Protein AF-A0A3R6KJH9-F1 (afdb_monomer_lite)

Secondary structure (DSSP, 8-state):
-EEEEEEEEEEE--SSSS-EEEEEES--S---TT-S-GGGS-SSPEEEE-TTS-----HHHHT-TT--EEEETTEEEE-GGG-----HHHHT-TT--EEEESEEEEHHHHHHHHHTTGGG-TT-EEEEEES-GGGSHHHHHHHHHHHHHTT--EEEEE---S-HHHHHHHHTT-SEEEEE---S-HHHHTTSSS-----HHHHTT-GGGTTSEEEEE----TTT--GGG--TT--GGGG--TT--

Structure (mmCIF, N/CA/C/O backbone):
data_AF-A0A3R6KJH9-F1
#
_entry.id   AF-A0A3R6KJH9-F1
#
loop_
_atom_site.group_PDB
_atom_site.id
_atom_site.type_symbol
_atom_site.label_atom_id
_atom_site.label_alt_id
_atom_site.label_comp_id
_atom_site.label_asym_id
_atom_site.label_entity_id
_atom_site.label_seq_id
_atom_site.pdbx_PDB_ins_code
_atom_site.Cartn_x
_atom_site.Cartn_y
_atom_site.Cartn_z
_atom_site.occupancy
_atom_site.B_iso_or_equiv
_atom_site.auth_seq_id
_atom_site.auth_comp_id
_atom_site.auth_asym_id
_atom_site.auth_atom_id
_atom_site.pdbx_PDB_model_num
ATOM 1 N N . MET A 1 1 ? -11.200 1.915 -9.739 1.00 84.88 1 MET A N 1
ATOM 2 C CA . MET A 1 1 ? -10.245 2.712 -8.929 1.00 84.88 1 MET A CA 1
ATOM 3 C C . MET A 1 1 ? -9.033 1.849 -8.608 1.00 84.88 1 MET A C 1
ATOM 5 O O . MET A 1 1 ? -9.225 0.656 -8.402 1.00 84.88 1 MET A O 1
ATOM 9 N N . GLN A 1 2 ? -7.825 2.420 -8.593 1.00 89.50 2 GLN A N 1
ATOM 10 C CA . GLN A 1 2 ? -6.578 1.707 -8.286 1.00 89.50 2 GLN A CA 1
ATOM 11 C C . GLN A 1 2 ? -5.906 2.269 -7.024 1.00 89.50 2 GLN A C 1
ATOM 13 O O . GLN A 1 2 ? -6.126 3.428 -6.673 1.00 89.50 2 GLN A O 1
ATOM 18 N N . ALA A 1 3 ? -5.080 1.454 -6.373 1.00 92.19 3 ALA A N 1
ATOM 19 C CA . ALA A 1 3 ? -4.259 1.809 -5.221 1.00 92.19 3 ALA A CA 1
ATOM 20 C C . ALA A 1 3 ? -2.826 1.300 -5.417 1.00 92.19 3 ALA A C 1
ATOM 22 O O . ALA A 1 3 ? -2.625 0.183 -5.885 1.00 92.19 3 ALA A O 1
ATOM 23 N N . ASN A 1 4 ? -1.828 2.084 -5.017 1.00 91.50 4 ASN A N 1
ATOM 24 C CA . ASN A 1 4 ? -0.441 1.642 -4.961 1.00 91.50 4 ASN A CA 1
ATOM 25 C C . ASN A 1 4 ? -0.170 0.939 -3.625 1.00 91.50 4 ASN A C 1
ATOM 27 O O . ASN A 1 4 ? -0.027 1.588 -2.582 1.00 91.50 4 ASN A O 1
ATOM 31 N N . ILE A 1 5 ? -0.114 -0.386 -3.652 1.00 92.69 5 ILE A N 1
ATOM 32 C CA . ILE A 1 5 ? 0.063 -1.241 -2.481 1.00 92.69 5 ILE A CA 1
ATOM 33 C C . ILE A 1 5 ? 1.502 -1.747 -2.447 1.00 92.69 5 ILE A C 1
ATOM 35 O O . ILE A 1 5 ? 1.952 -2.414 -3.369 1.00 92.69 5 ILE A O 1
ATOM 39 N N . PHE A 1 6 ? 2.239 -1.449 -1.378 1.00 89.38 6 PHE A N 1
ATOM 40 C CA . PHE A 1 6 ? 3.606 -1.927 -1.171 1.00 89.38 6 PHE A CA 1
ATOM 41 C C . PHE A 1 6 ? 3.661 -3.449 -0.998 1.00 89.38 6 PHE A C 1
ATOM 43 O O . PHE A 1 6 ? 4.480 -4.110 -1.630 1.00 89.38 6 PHE A O 1
ATOM 50 N N . LYS A 1 7 ? 2.796 -3.991 -0.138 1.00 90.56 7 LYS A N 1
ATOM 51 C CA . LYS A 1 7 ? 2.633 -5.431 0.095 1.00 90.56 7 LYS A CA 1
ATOM 52 C C . LYS A 1 7 ? 1.302 -5.699 0.793 1.00 90.56 7 LYS A C 1
ATOM 54 O O . LYS A 1 7 ? 0.760 -4.819 1.461 1.00 90.56 7 LYS A O 1
ATOM 59 N N . ILE A 1 8 ? 0.817 -6.930 0.692 1.00 94.12 8 ILE A N 1
ATOM 60 C CA . ILE A 1 8 ? -0.299 -7.427 1.499 1.00 94.12 8 ILE A CA 1
ATOM 61 C C . ILE A 1 8 ? 0.223 -8.601 2.303 1.00 94.12 8 ILE A C 1
ATOM 63 O O . ILE A 1 8 ? 0.820 -9.520 1.742 1.00 94.12 8 ILE A O 1
ATOM 67 N N . LYS A 1 9 ? 0.016 -8.553 3.612 1.00 93.38 9 LYS A N 1
ATOM 68 C CA . LYS A 1 9 ? 0.339 -9.657 4.503 1.00 93.38 9 LYS A CA 1
ATOM 69 C C . LYS A 1 9 ? -0.942 -10.208 5.102 1.00 93.38 9 LYS A C 1
ATOM 71 O O . LYS A 1 9 ? -1.811 -9.450 5.516 1.00 93.38 9 LYS A O 1
ATOM 76 N N . ARG A 1 10 ? -1.062 -11.527 5.088 1.00 93.62 10 ARG A N 1
ATOM 77 C CA . ARG A 1 10 ? -2.266 -12.266 5.465 1.00 93.62 10 ARG A CA 1
ATOM 78 C C . ARG A 1 10 ? -2.025 -12.972 6.791 1.00 93.62 10 ARG A C 1
ATOM 80 O O . ARG A 1 10 ? -0.901 -13.406 7.037 1.00 93.62 10 ARG A O 1
ATOM 87 N N . ASN A 1 11 ? -3.077 -13.112 7.593 1.00 88.38 11 ASN A N 1
ATOM 88 C CA . ASN A 1 11 ? -3.068 -13.876 8.845 1.00 88.38 11 ASN A CA 1
ATOM 89 C C . ASN A 1 11 ? -1.999 -13.418 9.853 1.00 88.38 11 ASN A C 1
ATOM 91 O O . ASN A 1 11 ? -1.371 -14.235 10.521 1.00 88.38 11 ASN A O 1
ATOM 95 N N . GLU A 1 12 ? -1.786 -12.106 9.970 1.00 86.69 12 GLU A N 1
ATOM 96 C CA . GLU A 1 12 ? -0.890 -11.547 10.980 1.00 86.69 12 GLU A CA 1
ATOM 97 C C . GLU A 1 12 ? -1.632 -11.295 12.295 1.00 86.69 12 GLU A C 1
ATOM 99 O O . GLU A 1 12 ? -2.761 -10.796 12.309 1.00 86.69 12 GLU A O 1
ATOM 104 N N . LEU A 1 13 ? -0.952 -11.567 13.411 1.00 80.38 13 LEU A N 1
ATOM 105 C CA . LEU A 1 13 ? -1.277 -10.973 14.706 1.00 80.38 13 LEU A CA 1
ATOM 106 C C . LEU A 1 13 ? -0.793 -9.518 14.684 1.00 80.38 13 LEU A C 1
ATOM 108 O O . LEU A 1 13 ? 0.275 -9.188 15.193 1.00 80.38 13 LEU A O 1
ATOM 112 N N . ALA A 1 14 ? -1.537 -8.672 13.981 1.00 70.81 14 ALA A N 1
ATOM 113 C CA . ALA A 1 14 ? -1.336 -7.230 14.001 1.00 70.81 14 ALA A CA 1
ATOM 114 C C . ALA A 1 14 ? -2.073 -6.611 15.198 1.00 70.81 14 ALA A C 1
ATOM 116 O O . ALA A 1 14 ? -2.874 -7.276 15.854 1.00 70.81 14 ALA A O 1
ATOM 117 N N . ASP A 1 15 ? -1.827 -5.328 15.462 1.00 69.00 15 ASP A N 1
ATOM 118 C CA . ASP A 1 15 ? -2.434 -4.621 16.589 1.00 69.00 15 ASP A CA 1
ATOM 119 C C . ASP A 1 15 ? -3.964 -4.805 16.659 1.00 69.00 15 ASP A C 1
ATOM 121 O O . ASP A 1 15 ? -4.695 -4.690 15.666 1.00 69.00 15 ASP A O 1
ATOM 125 N N . GLY A 1 16 ? -4.457 -5.073 17.872 1.00 69.19 16 GLY A N 1
ATOM 126 C CA . GLY A 1 16 ? -5.854 -5.411 18.151 1.00 69.19 16 GLY A CA 1
ATOM 127 C C . GLY A 1 16 ? -6.093 -6.912 18.362 1.00 69.19 16 GLY A C 1
ATOM 128 O O . GLY A 1 16 ? -5.169 -7.708 18.440 1.00 69.19 16 GLY A O 1
ATOM 129 N N . SER A 1 17 ? -7.361 -7.302 18.504 1.00 75.00 17 SER A N 1
ATOM 130 C CA . SER A 1 17 ? -7.750 -8.707 18.685 1.00 75.00 17 SER A CA 1
ATOM 131 C C . SER A 1 17 ? -7.865 -9.446 17.351 1.00 75.00 17 SER A C 1
ATOM 133 O O . SER A 1 17 ? -8.407 -8.875 16.405 1.00 75.00 17 SER A O 1
ATOM 135 N N . GLY A 1 18 ? -7.485 -10.728 17.323 1.00 86.50 18 GLY A N 1
ATOM 136 C CA . GLY A 1 18 ? -7.718 -11.650 16.202 1.00 86.50 18 GLY A CA 1
ATOM 137 C C . GLY A 1 18 ? -6.739 -11.510 15.032 1.00 86.50 18 GLY A C 1
ATOM 138 O O . GLY A 1 18 ? -5.901 -10.614 15.005 1.00 86.50 18 GLY A O 1
ATOM 139 N N . LEU A 1 19 ? -6.856 -12.413 14.054 1.00 92.88 19 LEU A N 1
ATOM 140 C CA . LEU A 1 19 ? -6.009 -12.406 12.860 1.00 92.88 19 LEU A CA 1
ATOM 141 C C . LEU A 1 19 ? -6.420 -11.293 11.902 1.00 92.88 19 LEU A C 1
ATOM 143 O O . LEU A 1 19 ? -7.610 -11.022 11.707 1.00 92.88 19 LEU A O 1
ATOM 147 N N . ARG A 1 20 ? -5.425 -10.655 11.284 1.00 94.06 20 ARG A N 1
ATOM 148 C CA . ARG A 1 20 ? -5.654 -9.566 10.342 1.00 94.06 20 ARG A CA 1
ATOM 149 C C . ARG A 1 20 ? -4.930 -9.752 9.021 1.00 94.06 20 ARG A C 1
ATOM 151 O O . ARG A 1 20 ? -3.812 -10.261 8.965 1.00 94.06 20 ARG A O 1
ATOM 158 N N . THR A 1 21 ? -5.558 -9.253 7.963 1.00 96.44 21 THR A N 1
ATOM 159 C CA . THR A 1 21 ? -4.875 -8.962 6.701 1.00 96.44 21 THR A CA 1
ATOM 160 C C . THR A 1 21 ? -4.440 -7.500 6.719 1.00 96.44 21 THR A C 1
ATOM 162 O O . THR A 1 21 ? -5.269 -6.588 6.788 1.00 96.44 21 THR A O 1
ATOM 165 N N . THR A 1 22 ? -3.130 -7.275 6.663 1.00 95.62 22 THR A N 1
ATOM 166 C CA . THR A 1 22 ? -2.526 -5.944 6.628 1.00 95.62 22 THR A CA 1
ATOM 167 C C . THR A 1 22 ? -2.274 -5.522 5.189 1.00 95.62 22 THR A C 1
ATOM 169 O O . THR A 1 22 ? -1.531 -6.177 4.449 1.00 95.62 22 THR A O 1
ATOM 172 N N . ILE A 1 23 ? -2.851 -4.390 4.800 1.00 96.19 23 ILE A N 1
ATOM 173 C CA . ILE A 1 23 ? -2.645 -3.776 3.489 1.00 96.19 23 ILE A CA 1
ATOM 174 C C . ILE A 1 23 ? -1.695 -2.603 3.666 1.00 96.19 23 ILE A C 1
ATOM 176 O O . ILE A 1 23 ? -2.063 -1.568 4.220 1.00 96.19 23 ILE A O 1
ATOM 180 N N . TYR A 1 24 ? -0.462 -2.770 3.193 1.00 94.50 24 TYR A N 1
ATOM 181 C CA . TYR A 1 24 ? 0.561 -1.740 3.290 1.00 94.50 24 TYR A CA 1
ATOM 182 C C . TYR A 1 24 ? 0.472 -0.820 2.071 1.00 94.50 24 TYR A C 1
ATOM 184 O O . TYR A 1 24 ? 0.907 -1.188 0.982 1.00 94.50 24 TYR A O 1
ATOM 192 N N . PHE A 1 25 ? -0.064 0.384 2.240 1.00 94.19 25 PHE A N 1
ATOM 193 C CA . PHE A 1 25 ? -0.099 1.417 1.208 1.00 94.19 25 PHE A CA 1
ATOM 194 C C . PHE A 1 25 ? 1.291 2.005 0.961 1.00 94.19 25 PHE A C 1
ATOM 196 O O . PHE A 1 25 ? 2.092 2.192 1.882 1.00 94.19 25 PHE A O 1
ATOM 203 N N . LYS A 1 26 ? 1.574 2.332 -0.301 1.00 92.44 26 LYS A N 1
ATOM 204 C CA . LYS A 1 26 ? 2.769 3.081 -0.693 1.00 92.44 26 LYS A CA 1
ATOM 205 C C . LYS A 1 26 ? 2.529 4.595 -0.565 1.00 92.44 26 LYS A C 1
ATOM 207 O O . LYS A 1 26 ? 1.416 5.091 -0.731 1.00 92.44 26 LYS A O 1
ATOM 212 N N . GLY A 1 27 ? 3.599 5.335 -0.319 1.00 90.88 27 GLY A N 1
ATOM 213 C CA . GLY A 1 27 ? 3.620 6.750 0.031 1.00 90.88 27 GLY A CA 1
ATOM 214 C C . GLY A 1 27 ? 3.578 6.966 1.544 1.00 90.88 27 GLY A C 1
ATOM 215 O O . GLY A 1 27 ? 2.697 6.449 2.216 1.00 90.88 27 GLY A O 1
ATOM 216 N N . CYS A 1 28 ? 4.478 7.799 2.068 1.00 90.25 28 CYS A N 1
ATOM 217 C CA . CYS A 1 28 ? 4.405 8.357 3.425 1.00 90.25 28 CYS A CA 1
ATOM 218 C C . CYS A 1 28 ? 4.740 9.854 3.352 1.00 90.25 28 CYS A C 1
ATOM 220 O O . CYS A 1 28 ? 5.678 10.212 2.622 1.00 90.25 28 CYS A O 1
ATOM 222 N N . PRO A 1 29 ? 4.024 10.735 4.070 1.00 85.94 29 PRO A N 1
ATOM 223 C CA . PRO A 1 29 ? 4.380 12.148 4.106 1.00 85.94 29 PRO A CA 1
ATOM 224 C C . PRO A 1 29 ? 5.604 12.414 4.988 1.00 85.94 29 PRO A C 1
ATOM 226 O O . PRO A 1 29 ? 6.248 13.447 4.840 1.00 85.94 29 PRO A O 1
ATOM 229 N N . LEU A 1 30 ? 5.945 11.481 5.881 1.00 85.38 30 LEU A N 1
ATOM 230 C CA . LEU A 1 30 ? 7.084 11.603 6.782 1.00 85.38 30 LEU A CA 1
ATOM 231 C C . LEU A 1 30 ? 8.334 10.905 6.219 1.00 85.38 30 LEU A C 1
ATOM 233 O O . LEU A 1 30 ? 8.278 10.107 5.277 1.00 85.38 30 LEU A O 1
ATOM 237 N N . ARG A 1 31 ? 9.489 11.231 6.806 1.00 82.25 31 ARG A N 1
ATOM 238 C CA . ARG A 1 31 ? 10.807 10.631 6.525 1.00 82.25 31 ARG A CA 1
ATOM 239 C C . ARG A 1 31 ? 11.514 10.279 7.833 1.00 82.25 31 ARG A C 1
ATOM 241 O O . ARG A 1 31 ? 12.606 10.760 8.114 1.00 82.25 31 ARG A O 1
ATOM 248 N N . CYS A 1 32 ? 10.839 9.502 8.679 1.00 78.69 32 CYS A N 1
ATOM 249 C CA . CYS A 1 32 ? 11.340 9.147 10.005 1.00 78.69 32 CYS A CA 1
ATOM 250 C C . CYS A 1 32 ? 12.721 8.477 9.916 1.00 78.69 32 CYS A C 1
ATOM 252 O O . CYS A 1 32 ? 12.916 7.570 9.108 1.00 78.69 32 CYS A O 1
ATOM 254 N N . VAL A 1 33 ? 13.650 8.881 10.788 1.00 77.12 33 VAL A N 1
ATOM 255 C CA . VAL A 1 33 ? 15.024 8.339 10.829 1.00 77.12 33 VAL A CA 1
ATOM 256 C C . VAL A 1 33 ? 15.037 6.837 11.139 1.00 77.12 33 VAL A C 1
ATOM 258 O O . VAL A 1 33 ? 15.888 6.110 10.646 1.00 77.12 33 VAL A O 1
ATOM 261 N N . TRP A 1 34 ? 14.058 6.360 11.909 1.00 78.00 34 TRP A N 1
ATOM 262 C CA . TRP A 1 34 ? 13.880 4.951 12.275 1.00 78.00 34 TRP A CA 1
ATOM 263 C C . TRP A 1 34 ? 12.716 4.289 11.522 1.00 78.00 34 TRP A C 1
ATOM 265 O O . TRP A 1 34 ? 12.022 3.432 12.068 1.00 78.00 34 TRP A O 1
ATOM 275 N N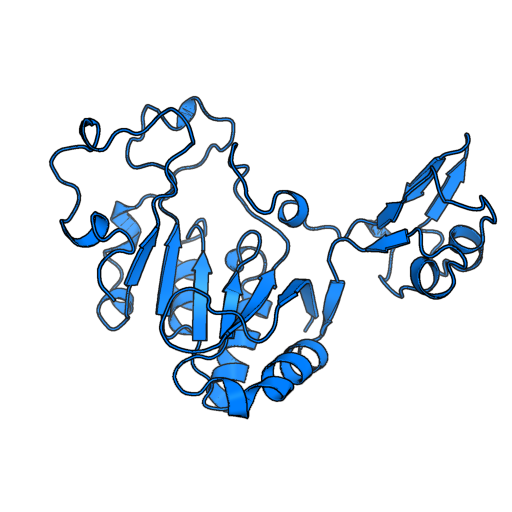 . CYS A 1 35 ? 12.431 4.721 10.288 1.00 82.50 35 CYS A N 1
ATOM 276 C CA . CYS A 1 35 ? 11.338 4.137 9.514 1.00 82.50 35 CYS A CA 1
ATOM 277 C C . CYS A 1 35 ? 11.538 2.622 9.341 1.00 82.50 35 CYS A C 1
ATOM 279 O O . CYS A 1 35 ? 12.560 2.186 8.815 1.00 82.50 35 CYS A O 1
ATOM 281 N N . SER A 1 36 ? 10.545 1.828 9.750 1.00 81.44 36 SER A N 1
ATOM 282 C CA . SER A 1 36 ? 10.542 0.368 9.585 1.00 81.44 36 SER A CA 1
ATOM 283 C C . SER A 1 36 ? 10.245 -0.065 8.146 1.00 81.44 36 SER A C 1
ATOM 285 O O . SER A 1 36 ? 10.561 -1.187 7.759 1.00 81.44 36 SER A O 1
ATOM 287 N N . THR A 1 37 ? 9.646 0.827 7.346 1.00 83.06 37 THR A N 1
ATOM 288 C CA . THR A 1 37 ? 9.246 0.563 5.956 1.00 83.06 37 THR A CA 1
ATOM 289 C C . THR A 1 37 ? 9.681 1.702 5.016 1.00 83.06 37 THR A C 1
ATOM 291 O O . THR A 1 37 ? 8.846 2.328 4.358 1.00 83.06 37 THR A O 1
ATOM 294 N N . PRO A 1 38 ? 10.989 2.010 4.909 1.00 84.06 38 PRO A N 1
ATOM 295 C CA . PRO A 1 38 ? 11.469 3.125 4.088 1.00 84.06 38 PRO A CA 1
ATOM 296 C C . PRO A 1 38 ? 11.152 2.944 2.594 1.00 84.06 38 PRO A C 1
ATOM 298 O O . PRO A 1 38 ? 10.997 3.922 1.864 1.00 84.06 38 PRO A O 1
ATOM 301 N N . GLN A 1 39 ? 10.970 1.702 2.133 1.00 81.06 39 GLN A N 1
ATOM 302 C CA . GLN A 1 39 ? 10.593 1.379 0.751 1.00 81.06 39 GLN A CA 1
ATOM 303 C C . GLN A 1 39 ? 9.161 1.830 0.396 1.00 81.06 39 GLN A C 1
ATOM 305 O O . GLN A 1 39 ? 8.803 1.914 -0.787 1.00 81.06 39 GLN A O 1
ATOM 310 N N . ALA A 1 40 ? 8.335 2.134 1.403 1.00 85.06 40 ALA A N 1
ATOM 311 C CA . ALA A 1 40 ? 6.996 2.676 1.219 1.00 85.06 40 ALA A CA 1
ATOM 312 C C . ALA A 1 40 ? 6.981 4.207 1.071 1.00 85.06 40 ALA A C 1
ATOM 314 O O . ALA A 1 40 ? 5.913 4.760 0.863 1.00 85.06 40 ALA A O 1
ATOM 315 N N . HIS A 1 41 ? 8.104 4.928 1.149 1.00 84.12 41 HIS A N 1
ATOM 316 C CA . HIS A 1 41 ? 8.095 6.398 1.080 1.00 84.12 41 HIS A CA 1
ATOM 317 C C . HIS A 1 41 ? 7.715 6.974 -0.292 1.00 84.12 41 HIS A C 1
ATOM 319 O O . HIS A 1 41 ? 6.996 7.974 -0.369 1.00 84.12 41 HIS A O 1
ATOM 325 N N . GLU A 1 42 ? 8.231 6.387 -1.369 1.00 78.12 42 GLU A N 1
ATOM 326 C CA . GLU A 1 42 ? 8.070 6.917 -2.725 1.00 78.12 42 GLU A CA 1
ATOM 327 C C . GLU A 1 42 ? 6.702 6.551 -3.305 1.00 78.12 42 GLU A C 1
ATOM 329 O O . GLU A 1 42 ? 6.209 5.452 -3.082 1.00 78.12 42 GLU A O 1
ATOM 334 N N . ARG A 1 43 ? 6.066 7.468 -4.042 1.00 67.81 43 ARG A N 1
ATOM 335 C CA . ARG A 1 43 ? 4.792 7.210 -4.731 1.00 67.81 43 ARG A CA 1
ATOM 336 C C . ARG A 1 43 ? 4.921 6.586 -6.129 1.00 67.81 43 ARG A C 1
ATOM 338 O O . ARG A 1 43 ? 4.010 5.828 -6.462 1.00 67.81 43 ARG A O 1
ATOM 345 N N . PRO A 1 44 ? 5.985 6.801 -6.935 1.00 68.69 44 PRO A N 1
ATOM 346 C CA . PRO A 1 44 ? 6.163 5.959 -8.107 1.00 68.69 44 PRO A CA 1
ATOM 347 C C . PRO A 1 44 ? 6.550 4.555 -7.645 1.00 68.69 44 PRO A C 1
ATOM 349 O O . PRO A 1 44 ? 7.462 4.364 -6.834 1.00 68.69 44 PRO A O 1
ATOM 352 N N . THR A 1 45 ? 5.846 3.554 -8.157 1.00 73.50 45 THR A N 1
ATOM 353 C CA . THR A 1 45 ? 6.323 2.178 -8.076 1.00 73.50 45 THR A CA 1
ATOM 354 C C . THR A 1 45 ? 7.668 2.129 -8.789 1.00 73.50 45 THR A C 1
ATOM 356 O O . THR A 1 45 ? 7.769 2.552 -9.934 1.00 73.50 45 THR A O 1
ATOM 359 N N . ARG A 1 46 ? 8.716 1.681 -8.097 1.00 81.38 46 ARG A N 1
ATOM 360 C CA . ARG A 1 46 ? 10.065 1.518 -8.662 1.00 81.38 46 ARG A CA 1
ATOM 361 C C . ARG A 1 46 ? 10.264 0.080 -9.106 1.00 81.38 46 ARG A C 1
ATOM 363 O O . ARG A 1 46 ? 9.563 -0.796 -8.614 1.00 81.38 46 ARG A O 1
ATOM 370 N N . ILE A 1 47 ? 11.252 -0.162 -9.955 1.00 86.88 47 ILE A N 1
ATOM 371 C CA . ILE A 1 47 ? 11.781 -1.504 -10.193 1.00 86.88 47 ILE A CA 1
ATOM 372 C C . ILE A 1 47 ? 13.101 -1.618 -9.429 1.00 86.88 47 ILE A C 1
ATOM 374 O O . ILE A 1 47 ? 13.985 -0.778 -9.588 1.00 86.88 47 ILE A O 1
ATOM 378 N N . LEU A 1 48 ? 13.216 -2.632 -8.575 1.00 87.94 48 LEU A N 1
ATOM 379 C CA . LEU A 1 48 ? 14.494 -3.096 -8.051 1.00 87.94 48 LEU A CA 1
ATOM 380 C C . LEU A 1 48 ? 15.091 -4.050 -9.064 1.00 87.94 48 LEU A C 1
ATOM 382 O O . LEU A 1 48 ? 14.416 -4.972 -9.518 1.00 87.94 48 LEU A O 1
ATOM 386 N N . TRP A 1 49 ? 16.354 -3.813 -9.381 1.00 92.94 49 TRP A N 1
ATOM 387 C CA . TRP A 1 49 ? 17.144 -4.645 -10.264 1.00 92.94 49 TRP A CA 1
ATOM 388 C C . TRP A 1 49 ? 18.361 -5.157 -9.501 1.00 92.94 49 TRP A C 1
ATOM 390 O O . TRP A 1 49 ? 19.165 -4.360 -9.016 1.00 92.94 49 TRP A O 1
ATOM 400 N N . ASP A 1 50 ? 18.484 -6.478 -9.385 1.00 93.25 50 ASP A N 1
ATOM 401 C CA . ASP A 1 50 ? 19.688 -7.112 -8.853 1.00 93.25 50 ASP A CA 1
ATOM 402 C C . ASP A 1 50 ? 20.680 -7.380 -9.992 1.00 93.25 50 ASP A C 1
ATOM 404 O O . ASP A 1 50 ? 20.579 -8.364 -10.728 1.00 93.25 50 ASP A O 1
ATOM 408 N N . SER A 1 51 ? 21.652 -6.479 -10.145 1.00 93.88 51 SER A N 1
ATOM 409 C CA . SER A 1 51 ? 22.678 -6.572 -11.185 1.00 93.88 51 SER A CA 1
ATOM 410 C C . SER A 1 51 ? 23.661 -7.726 -10.976 1.00 93.88 51 SER A C 1
ATOM 412 O O . SER A 1 51 ? 24.284 -8.168 -11.941 1.00 93.88 51 SER A O 1
ATOM 414 N N . LYS A 1 52 ? 23.802 -8.255 -9.754 1.00 93.69 52 LYS A N 1
ATOM 415 C CA . LYS A 1 52 ? 24.765 -9.332 -9.460 1.00 93.69 52 LYS A CA 1
ATOM 416 C C . LYS A 1 52 ? 24.327 -10.673 -10.034 1.00 93.69 52 LYS A C 1
ATOM 418 O O . LYS A 1 52 ? 25.168 -11.478 -10.414 1.00 93.69 52 LYS A O 1
ATOM 423 N N . HIS A 1 53 ? 23.019 -10.892 -10.102 1.00 94.25 53 HIS A N 1
ATOM 424 C CA . HIS A 1 53 ? 22.416 -12.138 -10.574 1.00 94.25 53 HIS A CA 1
ATOM 425 C C . HIS A 1 53 ? 21.665 -11.956 -11.904 1.00 94.25 53 HIS A C 1
ATOM 427 O O . HIS A 1 53 ? 20.981 -12.863 -12.385 1.00 94.25 53 HIS A O 1
ATOM 433 N N . CYS A 1 54 ? 21.742 -10.765 -12.503 1.00 95.00 54 CYS A N 1
ATOM 434 C CA . CYS A 1 54 ? 21.158 -10.496 -13.806 1.00 95.00 54 CYS A CA 1
ATOM 435 C C . CYS A 1 54 ? 21.948 -11.218 -14.905 1.00 95.00 54 CYS A C 1
ATOM 437 O O . CYS A 1 54 ? 23.171 -11.156 -14.936 1.00 95.00 54 CYS A O 1
ATOM 439 N N . LEU A 1 55 ? 21.243 -11.849 -15.847 1.00 94.81 55 LEU A N 1
ATOM 440 C CA . LEU A 1 55 ? 21.858 -12.480 -17.023 1.00 94.81 55 LEU A CA 1
ATOM 441 C C . LEU A 1 55 ? 22.210 -11.487 -18.140 1.00 94.81 55 LEU A C 1
ATOM 443 O O . LEU A 1 55 ? 22.704 -11.904 -19.179 1.00 94.81 55 LEU A O 1
ATOM 447 N N . TYR A 1 56 ? 21.902 -10.196 -17.971 1.00 93.88 56 TYR A N 1
ATOM 448 C CA . TYR A 1 56 ? 22.154 -9.154 -18.976 1.00 93.88 56 TYR A CA 1
ATOM 449 C C . TYR A 1 56 ? 21.539 -9.444 -20.362 1.00 93.88 56 TYR A C 1
ATOM 451 O O . TYR A 1 56 ? 22.014 -8.969 -21.387 1.00 93.88 56 TYR A O 1
ATOM 459 N N . CYS A 1 57 ? 20.438 -10.202 -20.398 1.00 94.31 57 CYS A N 1
ATOM 460 C CA . CYS A 1 57 ? 19.770 -10.628 -21.634 1.00 94.31 57 CYS A CA 1
ATOM 461 C C . CYS A 1 57 ? 18.944 -9.534 -22.334 1.00 94.31 57 CYS A C 1
ATOM 463 O O . CYS A 1 57 ? 18.443 -9.764 -23.428 1.00 94.31 57 CYS A O 1
ATOM 465 N N . ASN A 1 58 ? 18.740 -8.377 -21.694 1.00 93.94 58 ASN A N 1
ATOM 466 C CA . ASN A 1 58 ? 17.940 -7.248 -22.190 1.00 93.94 58 ASN A CA 1
ATOM 467 C C . ASN A 1 58 ? 16.471 -7.541 -22.552 1.00 93.94 58 ASN A C 1
ATOM 469 O O . ASN A 1 58 ? 15.781 -6.635 -23.014 1.00 93.94 58 ASN A O 1
ATOM 473 N N . LEU A 1 59 ? 15.944 -8.727 -22.227 1.00 95.19 59 LEU A N 1
ATOM 474 C CA . LEU A 1 59 ? 14.529 -9.066 -22.432 1.00 95.19 59 LEU A CA 1
ATOM 475 C C . LEU A 1 59 ? 13.584 -8.056 -21.775 1.00 95.19 59 LEU A C 1
ATOM 477 O O . LEU A 1 59 ? 12.597 -7.636 -22.357 1.00 95.19 59 LEU A O 1
ATOM 481 N N . CYS A 1 60 ? 13.913 -7.594 -20.569 1.00 95.06 60 CYS A N 1
ATOM 482 C CA . CYS A 1 60 ? 13.108 -6.590 -19.877 1.00 95.06 60 CYS A CA 1
ATOM 483 C C . CYS A 1 60 ? 12.985 -5.254 -20.631 1.00 95.06 60 CYS A C 1
ATOM 485 O O . CYS A 1 60 ? 11.993 -4.556 -20.442 1.00 95.06 60 CYS A O 1
ATOM 487 N N . VAL A 1 61 ? 13.972 -4.911 -21.466 1.00 95.94 61 VAL A N 1
ATOM 488 C CA . VAL A 1 61 ? 13.964 -3.721 -22.324 1.00 95.94 61 VAL A CA 1
ATOM 489 C C . VAL A 1 61 ? 13.179 -4.006 -23.602 1.00 95.94 61 VAL A C 1
ATOM 491 O O . VAL A 1 61 ? 12.310 -3.214 -23.951 1.00 95.94 61 VAL A O 1
ATOM 494 N N . SER A 1 62 ? 13.434 -5.140 -24.268 1.00 95.00 62 SER A N 1
ATOM 495 C CA . SER A 1 62 ? 12.767 -5.494 -25.531 1.00 95.00 62 SER A CA 1
ATOM 496 C C . SER A 1 62 ? 11.270 -5.764 -25.368 1.00 95.00 62 SER A C 1
ATOM 498 O O . SER A 1 62 ? 10.480 -5.371 -26.216 1.00 95.00 62 SER A O 1
ATOM 500 N N . GLU A 1 63 ? 10.877 -6.390 -24.258 1.00 94.12 63 GLU A N 1
ATOM 501 C CA . GLU A 1 63 ? 9.487 -6.729 -23.937 1.00 94.12 63 GLU A CA 1
ATOM 502 C C . GLU A 1 63 ? 8.726 -5.563 -23.288 1.00 94.12 63 GLU A C 1
ATOM 504 O O . GLU A 1 63 ? 7.556 -5.708 -22.935 1.00 94.12 63 GLU A O 1
ATOM 509 N N . CYS A 1 64 ? 9.366 -4.409 -23.059 1.00 94.81 64 CYS A N 1
ATOM 510 C CA . CYS A 1 64 ? 8.700 -3.263 -22.452 1.00 94.81 64 CYS A CA 1
ATOM 511 C C . CYS A 1 64 ? 7.864 -2.518 -23.508 1.00 94.81 64 CYS A C 1
ATOM 513 O O . CYS A 1 64 ? 8.435 -1.783 -24.316 1.00 94.81 64 CYS A O 1
ATOM 515 N N . PRO A 1 65 ? 6.518 -2.600 -23.479 1.00 93.94 65 PRO A N 1
ATOM 516 C CA . PRO A 1 65 ? 5.680 -2.025 -24.536 1.00 93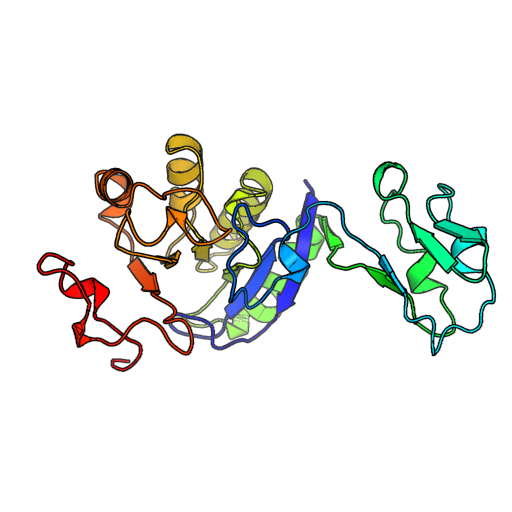.94 65 PRO A CA 1
ATOM 517 C C . PRO A 1 65 ? 5.744 -0.493 -24.595 1.00 93.94 65 PRO A C 1
ATOM 519 O O . PRO A 1 65 ? 5.385 0.110 -25.600 1.00 93.94 65 PRO A O 1
ATOM 522 N N . THR A 1 66 ? 6.179 0.145 -23.509 1.00 94.94 66 THR A N 1
ATOM 523 C CA . THR A 1 66 ? 6.248 1.601 -23.363 1.00 94.94 66 THR A CA 1
ATOM 524 C C . THR A 1 66 ? 7.668 2.154 -23.469 1.00 94.94 66 THR A C 1
ATOM 526 O O . THR A 1 66 ? 7.850 3.365 -23.356 1.00 94.94 66 THR A O 1
ATOM 529 N N . GLY A 1 67 ? 8.687 1.296 -23.610 1.00 94.44 67 GLY A N 1
ATOM 530 C CA . GLY A 1 67 ? 10.090 1.723 -23.582 1.00 94.44 67 GLY A CA 1
ATOM 531 C C . GLY A 1 67 ? 10.518 2.363 -22.252 1.00 94.44 67 GLY A C 1
ATOM 532 O O . GLY A 1 67 ? 11.429 3.184 -22.217 1.00 94.44 67 GLY A O 1
ATOM 533 N N . SER A 1 68 ? 9.857 2.025 -21.140 1.00 94.19 68 SER A N 1
ATOM 534 C CA . SER A 1 68 ? 10.163 2.579 -19.808 1.00 94.19 68 SER A CA 1
ATOM 535 C C . SER A 1 68 ? 11.460 2.059 -19.197 1.00 94.19 68 SER A C 1
ATOM 537 O O . SER A 1 68 ? 11.884 2.559 -18.155 1.00 94.19 68 SER A O 1
ATOM 539 N N . LEU A 1 69 ? 12.061 1.039 -19.800 1.00 94.94 69 LEU A N 1
ATOM 540 C CA . LEU A 1 69 ? 13.333 0.467 -19.393 1.00 94.94 69 LEU A CA 1
ATOM 541 C C . LEU A 1 69 ? 14.361 0.713 -20.488 1.00 94.94 69 LEU A C 1
ATOM 543 O O . LEU A 1 69 ? 14.093 0.445 -21.654 1.00 94.94 69 LEU A O 1
ATOM 547 N N . ALA A 1 70 ? 15.542 1.180 -20.099 1.00 95.06 70 ALA A N 1
ATOM 548 C CA . ALA A 1 70 ? 16.681 1.330 -20.993 1.00 95.06 70 ALA A CA 1
ATOM 549 C C . ALA A 1 70 ? 17.927 0.735 -20.341 1.00 95.06 70 ALA A C 1
ATOM 551 O O . ALA A 1 70 ? 18.123 0.855 -19.129 1.00 95.06 70 ALA A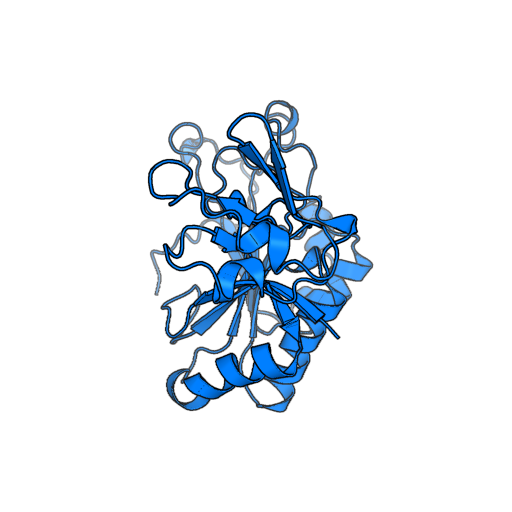 O 1
ATOM 552 N N . PHE A 1 71 ? 18.765 0.091 -21.145 1.00 95.19 71 PHE A N 1
ATOM 553 C CA . PHE A 1 71 ? 20.011 -0.507 -20.688 1.00 95.19 71 PHE A CA 1
ATOM 554 C C . PHE A 1 71 ? 21.192 0.164 -21.390 1.00 95.19 71 PHE A C 1
ATOM 556 O O . PHE A 1 71 ? 21.313 0.087 -22.611 1.00 95.19 71 PHE A O 1
ATOM 563 N N . SER A 1 72 ? 22.049 0.828 -20.617 1.00 93.56 72 SER A N 1
ATOM 564 C CA . SER A 1 72 ? 23.276 1.478 -21.090 1.00 93.56 72 SER A CA 1
ATOM 565 C C . SER A 1 72 ? 24.345 1.412 -20.001 1.00 93.56 72 SER A C 1
ATOM 567 O O . SER A 1 72 ? 24.012 1.382 -18.820 1.00 93.56 72 SER A O 1
ATOM 569 N N . ASP A 1 73 ? 25.625 1.364 -20.374 1.00 90.50 73 ASP A N 1
ATOM 570 C CA . ASP A 1 73 ? 26.759 1.374 -19.430 1.00 90.50 73 ASP A CA 1
ATOM 571 C C . ASP A 1 73 ? 26.653 0.330 -18.304 1.00 90.50 73 ASP A C 1
ATOM 573 O O . ASP A 1 73 ? 26.878 0.619 -17.127 1.00 90.50 73 ASP A O 1
ATOM 577 N N . ASN A 1 74 ? 26.256 -0.899 -18.655 1.00 89.44 74 ASN A N 1
ATOM 578 C CA . ASN A 1 74 ? 25.983 -1.981 -17.702 1.00 89.44 74 ASN A CA 1
ATOM 579 C C . ASN A 1 74 ? 24.976 -1.609 -16.603 1.00 89.44 74 ASN A C 1
ATOM 581 O O . ASN A 1 74 ? 25.032 -2.136 -15.490 1.00 89.44 74 ASN A O 1
ATOM 585 N N . ARG A 1 75 ? 24.043 -0.704 -16.903 1.00 93.12 75 ARG A N 1
ATOM 586 C CA . ARG A 1 75 ? 23.041 -0.216 -15.966 1.00 93.12 75 ARG A CA 1
ATOM 587 C C . ARG A 1 75 ? 21.656 -0.217 -16.595 1.00 93.12 75 ARG A C 1
ATOM 589 O O . ARG A 1 75 ? 21.402 0.435 -17.603 1.00 93.12 75 ARG A O 1
ATOM 596 N N . LEU A 1 76 ? 20.731 -0.904 -15.933 1.00 93.94 76 LEU A N 1
ATOM 597 C CA . LEU A 1 76 ? 19.313 -0.785 -16.226 1.00 93.94 76 LEU A CA 1
ATOM 598 C C . LEU A 1 76 ? 18.761 0.488 -15.577 1.00 93.94 76 LEU A C 1
ATOM 600 O O . LEU A 1 76 ? 18.925 0.728 -14.377 1.00 93.94 76 LEU A O 1
ATOM 604 N N . THR A 1 77 ? 18.092 1.300 -16.381 1.00 93.06 77 THR A N 1
ATOM 605 C CA . THR A 1 77 ? 17.412 2.526 -15.970 1.00 93.06 77 THR A CA 1
ATOM 606 C C . THR A 1 77 ? 15.914 2.366 -16.181 1.00 93.06 77 THR A C 1
ATOM 608 O O . THR A 1 77 ? 15.476 1.722 -17.132 1.00 93.06 77 THR A O 1
ATOM 611 N N . PHE A 1 78 ? 15.129 2.915 -15.256 1.00 91.81 78 PHE A N 1
ATOM 612 C CA . PHE A 1 78 ? 13.676 2.811 -15.254 1.00 91.81 78 PHE A CA 1
ATOM 613 C C . PHE A 1 78 ? 13.049 4.199 -15.154 1.00 91.81 78 PHE A C 1
ATOM 615 O O . PHE A 1 78 ? 13.330 4.935 -14.203 1.00 91.81 78 PHE A O 1
ATOM 622 N N . THR A 1 79 ? 12.169 4.510 -16.101 1.00 90.81 79 THR A N 1
ATOM 623 C CA . THR A 1 79 ? 11.412 5.761 -16.192 1.00 90.81 79 THR A CA 1
ATOM 624 C C . THR A 1 79 ? 9.959 5.493 -15.788 1.00 90.81 79 THR A C 1
ATOM 626 O O . THR A 1 79 ? 9.189 4.972 -16.595 1.00 90.81 79 THR A O 1
ATOM 629 N N . PRO A 1 80 ? 9.549 5.818 -14.544 1.00 84.75 80 PRO A N 1
ATOM 630 C CA . PRO A 1 80 ? 8.218 5.465 -14.050 1.00 84.75 80 PRO A CA 1
ATOM 631 C C . PRO A 1 80 ? 7.080 6.162 -14.794 1.00 84.75 80 PRO A C 1
ATOM 633 O O . PRO A 1 80 ? 6.021 5.567 -14.953 1.00 84.75 80 PRO A O 1
ATOM 636 N N . ASP A 1 81 ? 7.300 7.392 -15.261 1.00 85.56 81 ASP A N 1
ATOM 637 C CA . ASP A 1 81 ? 6.248 8.238 -15.843 1.00 85.56 81 ASP A CA 1
ATOM 638 C C . ASP A 1 81 ? 5.711 7.702 -17.175 1.00 85.56 81 ASP A C 1
ATOM 640 O O . ASP A 1 81 ? 4.583 8.003 -17.555 1.00 85.56 81 ASP A O 1
ATOM 644 N N . THR A 1 82 ? 6.493 6.876 -17.875 1.00 88.56 82 THR A N 1
ATOM 645 C CA . THR A 1 82 ? 6.061 6.211 -19.111 1.00 88.56 82 THR A CA 1
ATOM 646 C C . THR A 1 82 ? 5.554 4.790 -18.867 1.00 88.56 82 THR A C 1
ATOM 648 O O . THR A 1 82 ? 5.058 4.151 -19.790 1.00 88.56 82 THR A O 1
ATOM 651 N N . CYS A 1 83 ? 5.683 4.260 -17.647 1.00 87.81 83 CYS A N 1
ATOM 652 C CA . CYS A 1 83 ? 5.375 2.867 -17.349 1.00 87.81 83 CYS A CA 1
ATOM 653 C C . CYS A 1 83 ? 3.879 2.669 -17.099 1.00 87.81 83 CYS A C 1
ATOM 655 O O . CYS A 1 83 ? 3.292 3.294 -16.222 1.00 87.81 83 CYS A O 1
ATOM 657 N N . THR A 1 84 ? 3.271 1.713 -17.802 1.00 85.88 84 THR A N 1
ATOM 658 C CA . THR A 1 84 ? 1.880 1.286 -17.556 1.00 85.88 84 THR A CA 1
ATOM 659 C C . THR A 1 84 ? 1.751 0.260 -16.429 1.00 85.88 84 THR A C 1
ATOM 661 O O . THR A 1 84 ? 0.648 -0.187 -16.129 1.00 85.88 84 THR A O 1
ATOM 664 N N . PHE A 1 85 ? 2.866 -0.138 -15.806 1.00 82.94 85 PHE A N 1
ATOM 665 C CA . PHE A 1 85 ? 2.930 -1.185 -14.779 1.00 82.94 85 PHE A CA 1
ATOM 666 C C . PHE A 1 85 ? 2.361 -2.542 -15.236 1.00 82.94 85 PHE A C 1
ATOM 668 O O . PHE A 1 85 ? 1.860 -3.311 -14.422 1.00 82.94 85 PHE A O 1
ATOM 675 N N . CYS A 1 86 ? 2.489 -2.856 -16.530 1.00 86.88 86 CYS A N 1
ATOM 676 C CA . CYS A 1 86 ? 1.993 -4.088 -17.160 1.00 86.88 86 CYS A CA 1
ATOM 677 C C . CYS A 1 86 ? 2.752 -5.369 -16.785 1.00 86.88 86 CYS A C 1
ATOM 679 O O . CYS A 1 86 ? 2.282 -6.454 -17.093 1.00 86.88 86 CYS A O 1
ATOM 681 N N . ARG A 1 87 ? 3.923 -5.242 -16.145 1.00 88.00 87 ARG A N 1
ATOM 682 C CA . ARG A 1 87 ? 4.752 -6.345 -15.620 1.00 88.00 87 ARG A CA 1
ATOM 683 C C . ARG A 1 87 ? 5.449 -7.263 -16.610 1.00 88.00 87 ARG A C 1
ATOM 685 O O . ARG A 1 87 ? 6.243 -8.078 -16.158 1.00 88.00 87 ARG A O 1
ATOM 692 N N . ALA A 1 88 ? 5.332 -7.037 -17.915 1.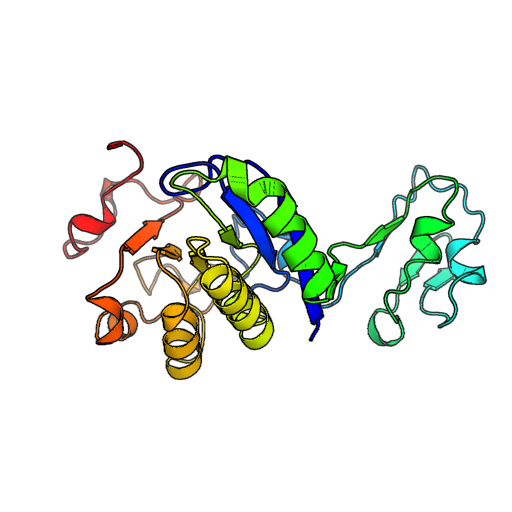00 91.44 88 ALA A N 1
ATOM 693 C CA . ALA A 1 88 ? 6.085 -7.799 -18.921 1.00 91.44 88 ALA A CA 1
ATOM 694 C C . ALA A 1 88 ? 7.583 -7.951 -18.565 1.00 91.44 88 ALA A C 1
ATOM 696 O O . ALA A 1 88 ? 8.137 -9.046 -18.589 1.00 91.44 88 ALA A O 1
ATOM 697 N N . CYS A 1 89 ? 8.220 -6.866 -18.111 1.00 92.50 89 CYS A N 1
ATOM 698 C CA . CYS A 1 89 ? 9.628 -6.866 -17.706 1.00 92.50 89 CYS A CA 1
ATOM 699 C C . CYS A 1 89 ? 9.976 -7.742 -16.487 1.00 92.50 89 CYS A C 1
ATOM 701 O O . CYS A 1 89 ? 11.112 -8.202 -16.391 1.00 92.50 89 CYS A O 1
ATOM 703 N N . THR A 1 90 ? 9.044 -7.960 -15.554 1.00 91.56 90 THR A N 1
ATOM 704 C CA . THR A 1 90 ? 9.254 -8.827 -14.385 1.00 91.56 90 THR A CA 1
ATOM 705 C C . THR A 1 90 ? 8.831 -10.258 -14.675 1.00 91.56 90 THR A C 1
ATOM 707 O O . THR A 1 90 ? 9.532 -11.187 -14.285 1.00 91.56 90 THR A O 1
ATOM 710 N N . ASP A 1 91 ? 7.729 -10.430 -15.402 1.00 90.62 91 ASP A N 1
ATOM 711 C CA . ASP A 1 91 ? 7.109 -11.731 -15.657 1.00 90.62 91 ASP A CA 1
ATOM 712 C C . ASP A 1 91 ? 7.917 -12.544 -16.677 1.00 90.62 91 ASP A C 1
ATOM 714 O O . ASP A 1 91 ? 8.074 -13.753 -16.522 1.00 90.62 91 ASP A O 1
ATOM 718 N N . HIS A 1 92 ? 8.522 -11.874 -17.665 1.00 92.88 92 HIS A N 1
ATOM 719 C CA . HIS A 1 92 ? 9.408 -12.498 -18.651 1.00 92.88 92 HIS A CA 1
ATOM 720 C C . HIS A 1 92 ? 10.887 -12.492 -18.237 1.00 92.88 92 HIS A C 1
ATOM 722 O O . HIS A 1 92 ? 11.742 -12.868 -19.034 1.00 92.88 92 HIS A O 1
ATOM 728 N N . CYS A 1 93 ? 11.235 -12.068 -17.014 1.00 94.50 93 CYS A N 1
ATOM 729 C CA . CYS A 1 93 ? 12.626 -12.079 -16.559 1.00 94.50 93 CYS A CA 1
ATOM 730 C C . CYS A 1 93 ? 13.060 -13.516 -16.206 1.00 94.50 93 CYS A C 1
ATOM 732 O O . CYS A 1 93 ? 12.662 -14.019 -15.150 1.00 94.50 93 CYS A O 1
ATOM 734 N N . PRO A 1 94 ? 13.926 -14.178 -17.003 1.00 93.69 94 PRO A N 1
ATOM 735 C CA . PRO A 1 94 ? 14.283 -15.579 -16.767 1.00 93.69 94 PRO A CA 1
ATOM 736 C C . PRO A 1 94 ? 15.051 -15.767 -15.455 1.00 93.69 94 PRO A C 1
ATOM 738 O O . PRO A 1 94 ? 14.875 -16.769 -14.769 1.00 93.69 94 PRO A O 1
ATOM 741 N N . SER A 1 95 ? 15.865 -14.779 -15.070 1.00 93.81 95 SER A N 1
ATOM 742 C CA . SER A 1 95 ? 16.598 -14.793 -13.804 1.00 93.81 95 SER A CA 1
ATOM 743 C C . SER A 1 95 ? 15.794 -14.246 -12.627 1.00 93.81 95 SER A C 1
ATOM 745 O O . SER A 1 95 ? 16.281 -14.304 -11.507 1.00 93.81 95 SER A O 1
ATOM 747 N N . ARG A 1 96 ? 14.579 -13.721 -12.847 1.00 92.56 96 ARG A N 1
ATOM 748 C CA . ARG A 1 96 ? 13.715 -13.121 -11.814 1.00 92.56 96 ARG A CA 1
ATOM 749 C C . ARG A 1 96 ? 14.386 -12.015 -10.989 1.00 92.56 96 ARG A C 1
ATOM 751 O O . ARG A 1 96 ? 14.066 -11.853 -9.821 1.00 92.56 96 ARG A O 1
ATOM 758 N N . MET A 1 97 ? 15.285 -11.239 -11.595 1.00 94.44 97 MET A N 1
ATOM 759 C CA . MET A 1 97 ? 16.059 -10.190 -10.903 1.00 94.44 97 MET A CA 1
ATOM 760 C C . MET A 1 97 ? 15.440 -8.795 -10.972 1.00 94.44 97 MET A C 1
ATOM 762 O O . MET A 1 97 ? 16.091 -7.812 -10.618 1.00 94.44 97 MET A O 1
ATOM 766 N N . LEU A 1 98 ? 14.198 -8.699 -11.449 1.00 91.31 98 LEU A N 1
ATOM 767 C CA . LEU A 1 98 ? 13.431 -7.463 -11.510 1.00 91.31 98 LEU A CA 1
ATOM 768 C C . LEU A 1 98 ? 12.190 -7.593 -10.639 1.00 91.31 98 LEU A C 1
ATOM 770 O O . LEU A 1 98 ? 11.388 -8.509 -10.817 1.00 91.31 98 LEU A O 1
ATOM 774 N N . HIS A 1 99 ? 12.012 -6.644 -9.724 1.00 86.44 99 HIS A N 1
ATOM 775 C CA . HIS A 1 99 ? 10.871 -6.626 -8.816 1.00 86.44 99 HIS A CA 1
ATOM 776 C C . HIS A 1 99 ? 10.291 -5.227 -8.711 1.00 86.44 99 HIS A C 1
ATOM 778 O O . HIS A 1 99 ? 10.998 -4.277 -8.379 1.00 86.44 99 HIS A O 1
ATOM 784 N N . PHE A 1 100 ? 8.985 -5.088 -8.922 1.00 85.38 100 PHE A N 1
ATOM 785 C CA . PHE A 1 100 ? 8.317 -3.837 -8.591 1.00 85.38 100 PHE A CA 1
ATOM 786 C C . PHE A 1 100 ? 8.261 -3.642 -7.070 1.00 85.38 100 PHE A C 1
ATOM 788 O O . PHE A 1 100 ? 7.851 -4.528 -6.319 1.00 85.38 100 PHE A O 1
ATOM 795 N N . VAL A 1 101 ? 8.652 -2.457 -6.604 1.00 84.19 101 VAL A N 1
ATOM 796 C CA . VAL A 1 101 ? 8.471 -2.031 -5.215 1.00 84.19 101 VAL A CA 1
ATOM 797 C C . VAL A 1 101 ? 7.069 -1.478 -5.069 1.00 84.19 101 VAL A C 1
ATOM 799 O O . VAL A 1 101 ? 6.838 -0.281 -5.261 1.00 84.19 101 VAL A O 1
ATOM 802 N N . GLY A 1 102 ? 6.156 -2.347 -4.667 1.00 83.75 102 GLY A N 1
ATOM 803 C CA . GLY A 1 102 ? 4.728 -2.075 -4.657 1.00 83.75 102 GLY A CA 1
ATOM 804 C C . GLY A 1 102 ? 4.064 -2.396 -5.991 1.00 83.75 102 GLY A C 1
ATOM 805 O O . GLY A 1 102 ? 4.713 -2.745 -6.972 1.00 83.75 102 GLY A O 1
ATOM 806 N N . GLN A 1 103 ? 2.745 -2.328 -6.011 1.00 84.44 103 GLN A N 1
ATOM 807 C CA . GLN A 1 103 ? 1.913 -2.734 -7.127 1.00 84.44 103 GLN A CA 1
ATOM 808 C C . GLN A 1 103 ? 0.712 -1.802 -7.209 1.00 84.44 103 GLN A C 1
ATOM 810 O O . GLN A 1 103 ? 0.035 -1.573 -6.209 1.00 84.44 103 GLN A O 1
ATOM 815 N N . MET A 1 104 ? 0.409 -1.332 -8.419 1.00 86.94 104 MET A N 1
ATOM 816 C CA . MET A 1 104 ? -0.907 -0.773 -8.706 1.00 86.94 104 MET A CA 1
ATOM 817 C C . MET A 1 104 ? -1.910 -1.923 -8.721 1.00 86.94 104 MET A C 1
ATOM 819 O O . MET A 1 104 ? -1.842 -2.787 -9.590 1.00 86.94 104 MET A O 1
ATOM 823 N N . MET A 1 105 ? -2.784 -1.956 -7.723 1.00 91.56 105 MET A N 1
ATOM 824 C CA . MET A 1 105 ? -3.845 -2.946 -7.594 1.00 91.56 105 MET A CA 1
ATOM 825 C C . MET A 1 105 ? -5.191 -2.272 -7.804 1.00 91.56 105 MET A C 1
ATOM 827 O O . MET A 1 105 ? -5.427 -1.170 -7.298 1.00 91.56 105 MET A O 1
ATOM 831 N N . ASN A 1 106 ? -6.084 -2.916 -8.541 1.00 94.75 106 ASN A N 1
ATOM 832 C CA . ASN A 1 106 ? -7.477 -2.502 -8.585 1.00 94.75 106 ASN A CA 1
ATOM 833 C C . ASN A 1 106 ? -8.222 -2.974 -7.318 1.00 94.75 106 ASN A C 1
ATOM 835 O O . ASN A 1 106 ? -7.703 -3.744 -6.510 1.00 94.75 106 ASN A O 1
ATOM 839 N N . MET A 1 107 ? -9.434 -2.455 -7.112 1.00 96.00 107 MET A N 1
ATOM 840 C CA . MET A 1 107 ? -10.223 -2.777 -5.920 1.00 96.00 107 MET A CA 1
ATOM 841 C C . MET A 1 107 ? -10.564 -4.269 -5.829 1.00 96.00 107 MET A C 1
ATOM 843 O O . MET A 1 107 ? -10.534 -4.821 -4.733 1.00 96.00 107 MET A O 1
ATOM 847 N N . ASP A 1 108 ? -10.843 -4.920 -6.957 1.00 96.00 108 ASP A N 1
ATOM 848 C CA . ASP A 1 108 ? -11.246 -6.325 -6.989 1.00 96.00 108 ASP A CA 1
ATOM 849 C C . ASP A 1 108 ? -10.080 -7.232 -6.579 1.00 96.00 108 ASP A C 1
ATOM 851 O O . ASP A 1 108 ? -10.251 -8.079 -5.710 1.00 96.00 108 ASP A O 1
ATOM 855 N N . GLU A 1 109 ? -8.865 -6.970 -7.075 1.00 95.38 109 GLU A N 1
ATOM 856 C CA . GLU A 1 109 ? -7.641 -7.687 -6.677 1.00 95.38 109 GLU A CA 1
ATOM 857 C C . GLU A 1 109 ? -7.330 -7.545 -5.177 1.00 95.38 109 GLU A C 1
ATOM 859 O O . GLU A 1 109 ? -6.798 -8.461 -4.543 1.00 95.38 109 GLU A O 1
ATOM 864 N N . ILE A 1 110 ? -7.612 -6.372 -4.598 1.00 96.94 110 ILE A N 1
ATOM 865 C CA . ILE A 1 110 ? -7.432 -6.130 -3.161 1.00 96.94 110 ILE A CA 1
ATOM 866 C C . ILE A 1 110 ? -8.480 -6.918 -2.371 1.00 96.94 110 ILE A C 1
ATOM 868 O O . ILE A 1 110 ? -8.134 -7.621 -1.419 1.00 96.94 110 ILE A O 1
ATOM 872 N N . MET A 1 111 ? -9.749 -6.812 -2.767 1.00 97.69 111 MET A N 1
ATOM 873 C CA . MET A 1 111 ? -10.858 -7.469 -2.082 1.00 97.69 111 MET A CA 1
ATOM 874 C C . MET A 1 111 ? -10.793 -8.989 -2.198 1.00 97.69 111 MET A C 1
ATOM 876 O O . MET A 1 111 ? -11.081 -9.659 -1.214 1.00 97.69 111 MET A O 1
ATOM 880 N N . GLU A 1 112 ? -10.347 -9.540 -3.325 1.00 97.31 112 GLU A N 1
ATOM 881 C CA . GLU A 1 112 ? -10.107 -10.977 -3.496 1.00 97.31 112 GLU A CA 1
ATOM 882 C C . GLU A 1 112 ? -9.169 -11.506 -2.401 1.00 97.31 112 GLU A C 1
ATOM 884 O O . GLU A 1 112 ? -9.477 -12.483 -1.718 1.00 97.31 112 GLU A O 1
ATOM 889 N N . LYS A 1 113 ? -8.056 -10.804 -2.154 1.00 96.50 113 LYS A N 1
ATOM 890 C CA . LYS A 1 113 ? -7.078 -11.193 -1.127 1.00 96.50 113 LYS A CA 1
ATOM 891 C C . LYS A 1 113 ? -7.604 -11.038 0.297 1.00 96.50 113 LYS A C 1
ATOM 893 O O . LYS A 1 113 ? -7.230 -11.833 1.151 1.00 96.50 113 LYS A O 1
ATOM 898 N N . ILE A 1 114 ? -8.434 -10.029 0.556 1.00 97.19 114 ILE A N 1
ATOM 899 C CA . ILE A 1 114 ? -9.100 -9.839 1.854 1.00 97.19 114 ILE A CA 1
ATOM 900 C C . ILE A 1 114 ? -10.111 -10.966 2.095 1.00 97.19 114 ILE A C 1
ATOM 902 O O . ILE A 1 114 ? -10.119 -11.605 3.143 1.00 97.19 114 ILE A O 1
ATOM 906 N N . LEU A 1 115 ? -10.976 -11.224 1.117 1.00 97.06 115 LEU A N 1
ATOM 907 C CA . LEU A 1 115 ? -12.064 -12.187 1.252 1.00 97.06 115 LEU A CA 1
ATOM 908 C C . LEU A 1 115 ? -11.547 -13.623 1.372 1.00 97.06 115 LEU A C 1
ATOM 910 O O . LEU A 1 115 ? -12.188 -14.429 2.043 1.00 97.06 115 LEU A O 1
ATOM 914 N N . ALA A 1 116 ? -10.367 -13.913 0.821 1.00 96.38 116 ALA A N 1
ATOM 915 C CA . ALA A 1 116 ? -9.695 -15.199 0.975 1.00 96.38 116 ALA A CA 1
ATOM 916 C C . ALA A 1 116 ? -9.366 -15.574 2.437 1.00 96.38 116 ALA A C 1
ATOM 918 O O . ALA A 1 116 ? -9.177 -16.754 2.714 1.00 96.38 116 ALA A O 1
ATOM 919 N N . ASP A 1 117 ? -9.300 -14.609 3.365 1.00 94.00 117 ASP A N 1
ATOM 920 C CA . ASP A 1 117 ? -9.046 -14.849 4.799 1.00 94.00 117 ASP A CA 1
ATOM 921 C C . ASP A 1 117 ? -10.282 -14.591 5.679 1.00 94.00 117 ASP A C 1
ATOM 923 O O . ASP A 1 117 ? -10.186 -14.597 6.907 1.00 94.00 117 ASP A O 1
ATOM 927 N N . ARG A 1 118 ? -11.459 -14.353 5.080 1.00 93.94 118 ARG A N 1
ATOM 928 C CA . ARG A 1 118 ? -12.646 -13.858 5.799 1.00 93.94 118 ARG A CA 1
ATOM 929 C C . ARG A 1 118 ? -13.029 -14.715 7.004 1.00 93.94 118 ARG A C 1
ATOM 931 O O . ARG A 1 118 ? -13.335 -14.174 8.064 1.00 93.94 118 ARG A O 1
ATOM 938 N N . GLU A 1 119 ? -13.024 -16.033 6.835 1.00 92.81 119 GLU A N 1
ATOM 939 C CA . GLU A 1 119 ? -13.399 -16.988 7.885 1.00 92.81 119 GLU A CA 1
ATOM 940 C C . GLU A 1 119 ? -12.356 -17.061 9.011 1.00 92.81 119 GLU A C 1
ATOM 942 O O . GLU A 1 119 ? -12.699 -17.351 10.155 1.00 92.81 119 GLU A O 1
ATOM 947 N N . LEU A 1 120 ? -11.095 -16.728 8.716 1.00 93.75 120 LEU A N 1
ATOM 948 C CA . LEU A 1 120 ? -9.981 -16.783 9.666 1.00 93.75 120 LEU A CA 1
ATOM 949 C C . LEU A 1 120 ? -9.936 -15.573 10.601 1.00 93.75 120 LEU A C 1
ATOM 951 O O . LEU A 1 120 ? -9.303 -15.627 11.655 1.00 93.75 120 LEU A O 1
ATOM 955 N N . TYR A 1 121 ? -10.593 -14.471 10.236 1.00 93.44 121 TYR A N 1
ATOM 956 C CA . TYR A 1 121 ? -10.515 -13.236 11.007 1.00 93.44 121 TYR A CA 1
ATOM 957 C C . TYR A 1 121 ? -11.056 -13.382 12.427 1.00 93.44 121 TYR A C 1
ATOM 959 O O . TYR A 1 121 ? -10.459 -12.836 13.357 1.00 93.44 121 TYR A O 1
ATOM 967 N N . GLY A 1 122 ? -12.168 -14.094 12.626 1.00 90.12 122 GLY A N 1
ATOM 968 C CA . GLY A 1 122 ? -12.849 -14.139 13.922 1.00 90.12 122 GLY A CA 1
ATOM 969 C C . GLY A 1 122 ? -13.126 -12.724 14.454 1.00 90.12 122 GLY A C 1
ATOM 970 O O . GLY A 1 122 ? -13.919 -11.976 13.887 1.00 90.12 122 GLY A O 1
ATOM 971 N N . ASN A 1 123 ? -12.431 -12.322 15.525 1.00 88.19 123 ASN A N 1
ATOM 972 C CA . ASN A 1 123 ? -12.515 -10.966 16.093 1.00 88.19 123 ASN A CA 1
ATOM 973 C C . ASN A 1 123 ? -11.559 -9.930 15.461 1.00 88.19 123 ASN A C 1
ATOM 975 O O . ASN A 1 123 ? -11.563 -8.767 15.876 1.00 88.19 123 ASN A O 1
ATOM 979 N N . GLY A 1 124 ? -10.747 -10.350 14.493 1.00 92.38 124 GLY A N 1
ATOM 980 C CA . GLY A 1 124 ? -9.819 -9.538 13.711 1.00 92.38 124 GLY A CA 1
ATOM 981 C C . GLY A 1 124 ? -10.470 -8.902 12.490 1.00 92.38 124 GLY A C 1
ATOM 982 O O . GLY A 1 124 ? -11.575 -8.373 12.596 1.00 92.38 124 GLY A O 1
ATOM 983 N N . GLY A 1 125 ? -9.771 -8.882 11.352 1.00 95.25 125 GLY A N 1
ATOM 984 C CA . GLY A 1 125 ? -10.262 -8.255 10.119 1.00 95.25 125 GLY A CA 1
ATOM 985 C C . GLY A 1 125 ? -9.158 -7.652 9.255 1.00 95.25 125 GLY A C 1
ATOM 986 O O . GLY A 1 125 ? -8.115 -8.255 9.045 1.00 95.25 125 GLY A O 1
ATOM 987 N N . VAL A 1 126 ? -9.357 -6.436 8.754 1.00 96.94 126 VAL A N 1
ATOM 988 C CA . VAL A 1 126 ? -8.376 -5.758 7.890 1.00 96.94 126 VAL A CA 1
ATOM 989 C C . VAL A 1 126 ? -7.758 -4.574 8.615 1.00 96.94 126 VAL A C 1
ATOM 991 O O . VAL A 1 126 ? -8.450 -3.862 9.345 1.00 96.94 126 VAL A O 1
ATOM 994 N N . ILE A 1 127 ? -6.461 -4.349 8.414 1.00 95.62 127 ILE A N 1
ATOM 995 C CA . ILE A 1 127 ? -5.775 -3.130 8.850 1.00 95.62 127 ILE A CA 1
ATOM 996 C C . ILE A 1 127 ? -5.052 -2.468 7.677 1.00 95.62 127 ILE A C 1
ATOM 998 O O . ILE A 1 127 ? -4.346 -3.127 6.914 1.00 95.62 127 ILE A O 1
ATOM 1002 N N . LEU A 1 128 ? -5.249 -1.159 7.508 1.00 96.31 128 LEU A N 1
ATOM 1003 C CA . LEU A 1 128 ? -4.513 -0.371 6.517 1.00 96.31 128 LEU A CA 1
ATOM 1004 C C . LEU A 1 128 ? -3.296 0.264 7.193 1.00 96.31 128 LEU A C 1
ATOM 1006 O O . LEU A 1 128 ? -3.455 0.985 8.173 1.00 96.31 128 LEU A O 1
ATOM 1010 N N . SER A 1 129 ? -2.107 -0.000 6.660 1.00 93.88 129 SER A N 1
ATOM 1011 C CA . SER A 1 129 ? -0.809 0.468 7.172 1.00 93.88 129 SER A CA 1
ATOM 1012 C C . SER A 1 129 ? 0.114 0.785 5.979 1.00 93.88 129 SER A C 1
ATOM 1014 O O . SER A 1 129 ? -0.383 1.124 4.902 1.00 93.88 129 SER A O 1
ATOM 1016 N N . GLY A 1 130 ? 1.442 0.683 6.103 1.00 91.44 130 GLY A N 1
ATOM 1017 C CA . GLY A 1 130 ? 2.399 0.970 5.027 1.00 91.44 130 GLY A CA 1
ATOM 1018 C C . GLY A 1 130 ? 3.292 2.157 5.320 1.00 91.44 130 GLY A C 1
ATOM 1019 O O . GLY A 1 130 ? 3.981 2.200 6.332 1.00 91.44 130 GLY A O 1
ATOM 1020 N N . GLY A 1 131 ? 3.317 3.090 4.374 1.00 90.56 131 GLY A N 1
ATOM 1021 C CA . GLY A 1 131 ? 3.834 4.427 4.616 1.00 90.56 131 GLY A CA 1
ATOM 1022 C C . GLY A 1 131 ? 2.814 5.244 5.406 1.00 90.56 131 GLY A C 1
ATOM 1023 O O . GLY A 1 131 ? 2.985 5.472 6.596 1.00 90.56 131 GLY A O 1
ATOM 1024 N N . ASP A 1 132 ? 1.754 5.693 4.739 1.00 92.38 132 ASP A N 1
ATOM 1025 C CA . ASP A 1 132 ? 0.541 6.204 5.375 1.00 92.38 132 ASP A CA 1
ATOM 1026 C C . ASP A 1 132 ? -0.652 6.067 4.408 1.00 92.38 132 ASP A C 1
ATOM 1028 O O . ASP A 1 132 ? -0.596 6.622 3.303 1.00 92.38 132 ASP A O 1
ATOM 1032 N N . PRO A 1 133 ? -1.748 5.382 4.785 1.00 94.38 133 PRO A N 1
ATOM 1033 C CA . PRO A 1 133 ? -2.952 5.280 3.957 1.00 94.38 133 PRO A CA 1
ATOM 1034 C C . PRO A 1 133 ? -3.547 6.637 3.539 1.00 94.38 133 PRO A C 1
ATOM 1036 O O . PRO A 1 133 ? -4.154 6.741 2.472 1.00 94.38 133 PRO A O 1
ATOM 1039 N N . LEU A 1 134 ? -3.323 7.709 4.315 1.00 91.44 134 LEU A N 1
ATOM 1040 C CA . LEU A 1 134 ? -3.745 9.076 3.972 1.00 91.44 134 LEU A CA 1
ATOM 1041 C C . LEU A 1 134 ? -3.012 9.661 2.760 1.00 91.44 134 LEU A C 1
ATOM 1043 O O . LEU A 1 134 ? -3.412 10.708 2.252 1.00 91.44 134 LEU A O 1
ATOM 1047 N N . MET A 1 135 ? -1.964 9.000 2.262 1.00 91.56 135 MET A N 1
ATOM 1048 C CA . MET A 1 135 ? -1.342 9.360 0.988 1.00 91.56 135 MET A CA 1
ATOM 1049 C C . MET A 1 135 ? -2.186 8.942 -0.221 1.00 91.56 135 MET A C 1
ATOM 1051 O O . MET A 1 135 ? -1.941 9.444 -1.318 1.00 91.56 135 MET A O 1
ATOM 1055 N N . GLN A 1 136 ? -3.163 8.054 -0.024 1.00 93.00 136 GLN A N 1
ATOM 1056 C CA . GLN A 1 136 ? -4.099 7.570 -1.040 1.00 93.00 136 GLN A CA 1
ATOM 1057 C C . GLN A 1 136 ? -5.523 7.485 -0.450 1.00 93.00 136 GLN A C 1
ATOM 1059 O O . GLN A 1 136 ? -6.108 6.399 -0.390 1.00 93.00 136 GLN A O 1
ATOM 1064 N N . PRO A 1 137 ? -6.081 8.609 0.040 1.00 91.94 137 PRO A N 1
ATOM 1065 C CA . PRO A 1 137 ? -7.244 8.594 0.921 1.00 91.94 137 PRO A CA 1
ATOM 1066 C C . PRO A 1 137 ? -8.516 8.084 0.234 1.00 91.94 137 PRO A C 1
ATOM 1068 O O . PRO A 1 137 ? -9.321 7.420 0.885 1.00 91.94 137 PRO A O 1
ATOM 1071 N N . GLU A 1 138 ? -8.705 8.332 -1.064 1.00 93.00 138 GLU A N 1
ATOM 1072 C CA . GLU A 1 138 ? -9.858 7.843 -1.829 1.00 93.00 138 GLU A CA 1
ATOM 1073 C C . GLU A 1 138 ? -9.842 6.313 -1.927 1.00 93.00 138 GLU A C 1
ATOM 1075 O O . GLU A 1 138 ? -10.825 5.650 -1.583 1.00 93.00 138 GLU A O 1
ATOM 1080 N N . ALA A 1 139 ? -8.698 5.748 -2.325 1.00 95.00 139 ALA A N 1
ATOM 1081 C CA . ALA A 1 139 ? -8.510 4.310 -2.447 1.00 95.00 139 ALA A CA 1
ATOM 1082 C C . ALA A 1 139 ? -8.598 3.607 -1.087 1.00 95.00 139 ALA A C 1
ATOM 1084 O O . ALA A 1 139 ? -9.344 2.639 -0.943 1.00 95.00 139 ALA A O 1
ATOM 1085 N N . ALA A 1 140 ? -7.910 4.138 -0.072 1.00 96.19 140 ALA A N 1
ATOM 1086 C CA . ALA A 1 140 ? -7.955 3.612 1.288 1.00 96.19 140 ALA A CA 1
ATOM 1087 C C . ALA A 1 140 ? -9.382 3.648 1.864 1.00 96.19 140 ALA A C 1
ATOM 1089 O O . ALA A 1 140 ? -9.845 2.662 2.432 1.00 96.19 140 ALA A O 1
ATOM 1090 N N . THR A 1 141 ? -10.122 4.743 1.654 1.00 96.19 141 THR A N 1
ATOM 1091 C CA . THR A 1 141 ? -11.526 4.855 2.086 1.00 96.19 141 THR A CA 1
ATOM 1092 C C . THR A 1 141 ? -12.414 3.807 1.422 1.00 96.19 141 THR A C 1
ATOM 1094 O O . THR A 1 141 ? -13.272 3.229 2.085 1.00 96.19 141 THR A O 1
ATOM 1097 N N . ALA A 1 142 ? -12.237 3.547 0.126 1.00 96.75 142 ALA A N 1
ATOM 1098 C CA . ALA A 1 142 ? -13.048 2.543 -0.553 1.00 96.75 142 ALA A CA 1
ATOM 1099 C C . ALA A 1 142 ? -12.756 1.120 -0.079 1.00 96.75 142 ALA A C 1
ATOM 1101 O O . ALA A 1 142 ? -13.705 0.356 0.062 1.00 96.75 142 ALA A O 1
ATOM 1102 N N . VAL A 1 143 ? -11.498 0.788 0.243 1.00 97.75 143 VAL A N 1
ATOM 1103 C CA . VAL A 1 143 ? -11.174 -0.497 0.885 1.00 97.75 143 VAL A CA 1
ATOM 1104 C C . VAL A 1 143 ? -11.929 -0.624 2.211 1.00 97.75 143 VAL A C 1
ATOM 1106 O O . VAL A 1 143 ? -12.609 -1.620 2.431 1.00 97.75 143 VAL A O 1
ATOM 1109 N N . LEU A 1 144 ? -11.898 0.408 3.066 1.00 97.50 144 LEU A N 1
ATOM 1110 C CA . LEU A 1 144 ? -12.630 0.397 4.342 1.00 97.50 144 LEU A CA 1
ATOM 1111 C C . LEU A 1 144 ? -14.140 0.197 4.145 1.00 97.50 144 LEU A C 1
ATOM 1113 O O . LEU A 1 144 ? -14.753 -0.616 4.837 1.00 97.50 144 LEU A O 1
ATOM 1117 N N . LYS A 1 145 ? -14.745 0.913 3.191 1.00 96.88 145 LYS A N 1
ATOM 1118 C CA . LYS A 1 145 ? -16.177 0.788 2.881 1.00 96.88 145 LYS A CA 1
ATOM 1119 C C . LYS A 1 145 ? -16.534 -0.602 2.364 1.00 96.88 145 LYS A C 1
ATOM 1121 O O . LYS A 1 145 ? -17.487 -1.195 2.858 1.00 96.88 145 LYS A O 1
ATOM 1126 N N . LYS A 1 146 ? -15.738 -1.150 1.444 1.00 97.56 146 LYS A N 1
ATOM 1127 C CA . LYS A 1 146 ? -15.933 -2.506 0.920 1.00 97.56 146 LYS A CA 1
ATOM 1128 C C . LYS A 1 146 ? -15.805 -3.561 2.015 1.00 97.56 146 LYS A C 1
ATOM 1130 O O . LYS A 1 146 ? -16.658 -4.434 2.112 1.00 97.56 146 LYS A O 1
ATOM 1135 N N . CYS A 1 147 ? -14.821 -3.451 2.905 1.00 97.44 147 CYS A N 1
ATOM 1136 C CA . CYS A 1 147 ? -14.732 -4.331 4.073 1.00 97.44 147 CYS A CA 1
ATOM 1137 C C . CYS A 1 147 ? -16.012 -4.285 4.923 1.00 97.44 147 CYS A C 1
ATOM 1139 O O . CYS A 1 147 ? -16.539 -5.335 5.294 1.00 97.44 147 CYS A O 1
ATOM 1141 N N . LYS A 1 148 ? -16.557 -3.086 5.169 1.00 95.56 148 LYS A N 1
ATOM 1142 C CA . LYS A 1 148 ? -17.808 -2.910 5.922 1.00 95.56 148 LYS A CA 1
ATOM 1143 C C . LYS A 1 148 ? -19.020 -3.536 5.238 1.00 95.56 148 LYS A C 1
ATOM 1145 O O . LYS A 1 148 ? -19.811 -4.174 5.924 1.00 95.56 148 LYS A O 1
ATOM 1150 N N . GLU A 1 149 ? -19.136 -3.427 3.914 1.00 96.62 149 GLU A N 1
ATOM 1151 C CA . GLU A 1 149 ? -20.183 -4.109 3.128 1.00 96.62 149 GLU A CA 1
ATOM 1152 C C . GLU A 1 149 ? -20.160 -5.636 3.335 1.00 96.62 149 GLU A C 1
ATOM 1154 O O . GLU A 1 149 ? -21.205 -6.281 3.325 1.00 96.62 149 GLU A O 1
ATOM 1159 N N . HIS A 1 150 ? -18.984 -6.214 3.595 1.00 96.31 150 HIS A N 1
ATOM 1160 C CA . HIS A 1 150 ? -18.811 -7.641 3.881 1.00 96.31 150 HIS A CA 1
ATOM 1161 C C . HIS A 1 150 ? -18.824 -7.994 5.381 1.00 96.31 150 HIS A C 1
ATOM 1163 O O . HIS A 1 150 ? -18.560 -9.146 5.746 1.00 96.31 150 HIS A O 1
ATOM 1169 N N . GLY A 1 151 ? -19.132 -7.034 6.260 1.00 95.12 151 GLY A N 1
ATOM 1170 C CA . GLY A 1 151 ? -19.140 -7.226 7.713 1.00 95.12 151 GLY A CA 1
ATOM 1171 C C . GLY A 1 151 ? -17.749 -7.437 8.324 1.00 95.12 151 GLY A C 1
ATOM 1172 O O . GLY A 1 151 ? -17.633 -8.006 9.407 1.00 95.12 151 GLY A O 1
ATOM 1173 N N . ILE A 1 152 ? -16.684 -7.019 7.634 1.00 96.06 152 ILE A N 1
ATOM 1174 C CA . ILE A 1 152 ? -15.296 -7.172 8.080 1.00 96.06 152 ILE A CA 1
ATOM 1175 C C . ILE A 1 152 ? -14.900 -5.953 8.910 1.00 96.06 152 ILE A C 1
ATOM 1177 O O . ILE A 1 152 ? -15.023 -4.814 8.454 1.00 96.06 152 ILE A O 1
ATOM 1181 N N . ARG A 1 153 ? -14.372 -6.188 10.118 1.00 95.12 153 ARG A N 1
ATOM 1182 C CA . ARG A 1 153 ? -13.862 -5.111 10.974 1.00 95.12 153 ARG A CA 1
ATOM 1183 C C . ARG A 1 153 ? -12.613 -4.486 10.379 1.00 95.12 153 ARG A C 1
ATOM 1185 O O . ARG A 1 153 ? -11.728 -5.167 9.859 1.00 95.12 153 ARG A O 1
ATOM 1192 N N . THR A 1 154 ? -12.508 -3.181 10.540 1.00 95.12 154 THR A N 1
ATOM 1193 C CA . THR A 1 154 ? -11.463 -2.373 9.928 1.00 95.12 154 THR A CA 1
ATOM 1194 C C . THR A 1 154 ? -10.653 -1.623 10.970 1.00 95.12 154 THR A C 1
ATOM 1196 O O . THR A 1 154 ? -11.188 -1.035 11.910 1.00 95.12 154 THR A O 1
ATOM 1199 N N . ALA A 1 155 ? -9.343 -1.620 10.784 1.00 93.31 155 ALA A N 1
ATOM 1200 C CA . ALA A 1 155 ? -8.418 -0.797 11.534 1.00 93.31 155 ALA A CA 1
ATOM 1201 C C . ALA A 1 155 ? -7.574 0.054 10.583 1.00 93.31 155 ALA A C 1
ATOM 1203 O O . ALA A 1 155 ? -7.373 -0.301 9.419 1.00 93.31 155 ALA A O 1
ATOM 1204 N N . ILE A 1 156 ? -7.066 1.175 11.080 1.00 93.06 156 ILE A N 1
ATOM 1205 C CA . ILE A 1 156 ? -6.086 1.993 10.365 1.00 93.06 156 ILE A CA 1
ATOM 1206 C C . ILE A 1 156 ? -4.903 2.296 11.274 1.00 93.06 156 ILE A C 1
ATOM 1208 O O . ILE A 1 156 ? -5.086 2.591 12.453 1.00 93.06 156 ILE A O 1
ATOM 1212 N N . GLU A 1 157 ? -3.711 2.257 10.698 1.00 91.75 157 GLU A N 1
ATOM 1213 C CA . GLU A 1 157 ? -2.478 2.793 11.258 1.00 91.75 157 GLU A CA 1
ATOM 1214 C C . GLU A 1 157 ? -2.080 4.005 10.417 1.00 91.75 157 GLU A C 1
ATOM 1216 O O . GLU A 1 157 ? -2.006 3.937 9.186 1.00 91.75 157 GLU A O 1
ATOM 1221 N N . THR A 1 158 ? -1.901 5.151 11.064 1.00 89.88 158 THR A N 1
ATOM 1222 C CA . THR A 1 158 ? -1.629 6.401 10.358 1.00 89.88 158 THR A CA 1
ATOM 1223 C C . THR A 1 158 ? -0.810 7.356 11.207 1.00 89.88 158 THR A C 1
ATOM 1225 O O . THR A 1 158 ? -0.926 7.411 12.431 1.00 89.88 158 THR A O 1
ATOM 1228 N N . THR A 1 159 ? -0.022 8.186 10.535 1.00 86.31 159 THR A N 1
ATOM 1229 C CA . THR A 1 159 ? 0.636 9.338 11.146 1.00 86.31 159 THR A CA 1
ATOM 1230 C C . THR A 1 159 ? -0.347 10.481 11.386 1.00 86.31 159 THR A C 1
ATOM 1232 O O . THR A 1 159 ? 0.013 11.464 12.009 1.00 86.31 159 THR A O 1
ATOM 1235 N N . ALA A 1 160 ? -1.585 10.413 10.881 1.00 86.12 160 ALA A N 1
ATOM 1236 C CA . ALA A 1 160 ? -2.550 11.515 10.927 1.00 86.12 160 ALA A CA 1
ATOM 1237 C C . ALA A 1 160 ? -2.028 12.832 10.307 1.00 86.12 160 ALA A C 1
ATOM 1239 O O . ALA A 1 160 ? -2.595 13.906 10.527 1.00 86.12 160 ALA A O 1
ATOM 1240 N N . PHE A 1 161 ? -0.965 12.763 9.497 1.00 85.44 161 PHE A N 1
ATOM 1241 C CA . PHE A 1 161 ? -0.401 13.910 8.802 1.00 85.44 161 PHE A CA 1
ATOM 1242 C C . PHE A 1 161 ? -1.204 14.204 7.529 1.00 85.44 161 PHE A C 1
ATOM 1244 O O . PHE A 1 161 ? -0.829 13.844 6.412 1.00 85.44 161 PHE A O 1
ATOM 1251 N N . ALA A 1 162 ? -2.358 14.844 7.706 1.00 83.56 162 ALA A N 1
ATOM 1252 C CA . ALA A 1 162 ? -3.237 15.253 6.618 1.00 83.56 162 ALA A CA 1
ATOM 1253 C C . ALA A 1 162 ? -4.025 16.522 6.968 1.00 83.56 162 ALA A C 1
ATOM 1255 O O . ALA A 1 162 ? -4.088 16.961 8.118 1.00 83.56 162 ALA A O 1
ATOM 1256 N N . LYS A 1 163 ? -4.681 17.112 5.961 1.00 82.94 163 LYS A N 1
ATOM 1257 C CA . LYS A 1 163 ? -5.635 18.207 6.185 1.00 82.94 163 LYS A CA 1
ATOM 1258 C C . LYS A 1 163 ? -6.779 17.712 7.092 1.00 82.94 163 LYS A C 1
ATOM 1260 O O . LYS A 1 163 ? -7.304 16.631 6.820 1.00 82.94 163 LYS A O 1
ATOM 1265 N N . PRO A 1 164 ? -7.246 18.499 8.085 1.00 79.12 164 PRO A N 1
ATOM 1266 C CA . PRO A 1 164 ? -8.244 18.047 9.061 1.00 79.12 164 PRO A CA 1
ATOM 1267 C C . PRO A 1 164 ? -9.512 17.436 8.455 1.00 79.12 164 PRO A C 1
ATOM 1269 O O . PRO A 1 164 ? -9.985 16.413 8.936 1.00 79.12 164 PRO A O 1
ATOM 1272 N N . LEU A 1 165 ? -10.032 18.018 7.369 1.00 82.25 165 LEU A N 1
ATOM 1273 C CA . LEU A 1 165 ? -11.228 17.508 6.690 1.00 82.25 165 LEU A CA 1
ATOM 1274 C C . LEU A 1 165 ? -10.989 16.164 5.981 1.00 82.25 165 LEU A C 1
ATOM 1276 O O . LEU A 1 165 ? -11.872 15.313 5.955 1.00 82.25 165 LEU A O 1
ATOM 1280 N N . ALA A 1 166 ? -9.807 15.970 5.391 1.00 82.75 166 ALA A N 1
ATOM 1281 C CA . ALA A 1 166 ? -9.448 14.701 4.759 1.00 82.75 166 ALA A CA 1
ATOM 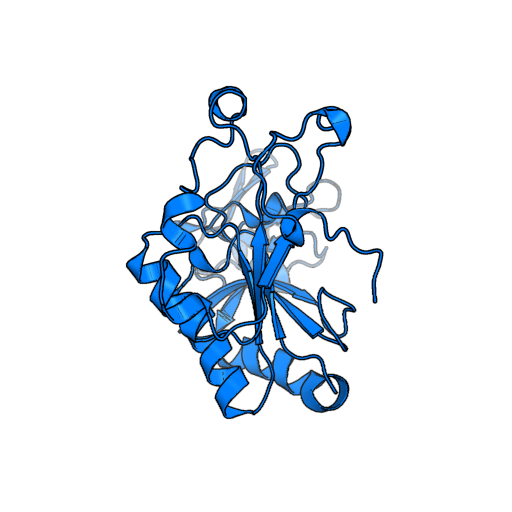1282 C C . ALA A 1 166 ? -9.259 13.613 5.823 1.00 82.75 166 ALA A C 1
ATOM 1284 O O . ALA A 1 166 ? -9.771 12.507 5.672 1.00 82.75 166 ALA A O 1
ATOM 1285 N N . PHE A 1 167 ? -8.599 13.965 6.930 1.00 86.38 167 PHE A N 1
ATOM 1286 C CA . PHE A 1 167 ? -8.429 13.082 8.075 1.00 86.38 167 PHE A CA 1
ATOM 1287 C C . PHE A 1 167 ? -9.777 12.657 8.668 1.00 86.38 167 PHE A C 1
ATOM 1289 O O . PHE A 1 167 ? -10.047 11.463 8.739 1.00 86.38 167 PHE A O 1
ATOM 1296 N N . SER A 1 168 ? -10.655 13.608 9.015 1.00 84.38 168 SER A N 1
ATOM 1297 C CA . SER A 1 168 ? -11.957 13.314 9.631 1.00 84.38 168 SER A CA 1
ATOM 1298 C C . SER A 1 168 ? -12.836 12.422 8.750 1.00 84.38 168 SER A C 1
ATOM 1300 O O . SER A 1 168 ? -13.423 11.453 9.234 1.00 84.38 168 SER A O 1
ATOM 1302 N N . ARG A 1 169 ? -12.874 12.694 7.439 1.00 86.81 169 ARG A N 1
ATOM 1303 C CA . ARG A 1 169 ? -13.591 11.862 6.464 1.00 86.81 169 ARG A CA 1
ATOM 1304 C C . ARG A 1 169 ? -13.011 10.461 6.367 1.00 86.81 169 ARG A C 1
ATOM 1306 O O . ARG A 1 169 ? -13.782 9.511 6.313 1.00 86.81 169 ARG A O 1
ATOM 1313 N N . PHE A 1 170 ? -11.687 10.324 6.346 1.00 88.31 170 PHE A N 1
ATOM 1314 C CA . PHE A 1 170 ? -11.030 9.024 6.252 1.00 88.31 170 PHE A CA 1
ATOM 1315 C C . PHE A 1 170 ? -11.317 8.171 7.489 1.00 88.31 170 PHE A C 1
ATOM 1317 O O . PHE A 1 170 ? -11.896 7.087 7.372 1.00 88.31 170 PHE A O 1
ATOM 1324 N N . ILE A 1 171 ? -11.009 8.701 8.677 1.00 87.81 171 ILE A N 1
ATOM 1325 C CA . ILE A 1 171 ? -11.129 7.959 9.933 1.00 87.81 171 ILE A CA 1
ATOM 1326 C C . ILE A 1 171 ? -12.562 7.532 10.236 1.00 87.81 171 ILE A C 1
ATOM 1328 O O . ILE A 1 171 ? -12.751 6.513 10.895 1.00 87.81 171 ILE A O 1
ATOM 1332 N N . ALA A 1 172 ? -13.579 8.256 9.748 1.00 89.38 172 ALA A N 1
ATOM 1333 C CA . ALA A 1 172 ? -14.988 7.903 9.921 1.00 89.38 172 ALA A CA 1
ATOM 1334 C C . ALA A 1 172 ? -15.298 6.474 9.430 1.00 89.38 172 ALA A C 1
ATOM 1336 O O . ALA A 1 172 ? -16.154 5.800 10.002 1.00 89.38 172 ALA A O 1
ATOM 1337 N N . ASN A 1 173 ? -14.531 5.965 8.463 1.00 92.00 173 ASN A N 1
ATOM 1338 C CA . ASN A 1 173 ? -14.739 4.651 7.861 1.00 92.00 173 ASN A CA 1
ATOM 1339 C C . ASN A 1 173 ? -14.023 3.501 8.588 1.00 92.00 173 ASN A C 1
ATOM 1341 O O . ASN A 1 173 ? -14.272 2.365 8.217 1.00 92.00 173 ASN A O 1
ATOM 1345 N N . ALA A 1 174 ? -13.208 3.750 9.618 1.00 91.38 174 ALA A N 1
ATOM 1346 C CA . ALA A 1 174 ? -12.507 2.706 10.380 1.00 91.38 174 ALA A CA 1
ATOM 1347 C C . ALA A 1 174 ? -13.189 2.395 11.726 1.00 91.38 174 ALA A C 1
ATOM 1349 O O . ALA A 1 174 ? -13.801 3.288 12.315 1.00 91.38 174 ALA A O 1
ATOM 1350 N N . ASP A 1 175 ? -13.068 1.169 12.235 1.00 90.06 175 ASP A N 1
ATOM 1351 C CA . ASP A 1 175 ? -13.616 0.773 13.547 1.00 90.06 175 ASP A CA 1
ATOM 1352 C C . ASP A 1 175 ? -12.587 0.952 14.675 1.00 90.06 175 ASP A C 1
ATOM 1354 O O . ASP A 1 175 ? -12.935 1.311 15.801 1.00 90.06 175 ASP A O 1
ATOM 1358 N N . MET A 1 176 ? -11.305 0.755 14.357 1.00 88.31 176 MET A N 1
ATOM 1359 C CA . MET A 1 176 ? -10.173 1.016 15.246 1.00 88.31 176 MET A CA 1
ATOM 1360 C C . MET A 1 176 ? -9.160 1.938 14.572 1.00 88.31 176 MET A C 1
ATOM 1362 O O . MET A 1 176 ? -8.895 1.820 13.374 1.00 88.31 176 MET A O 1
ATOM 1366 N N . ILE A 1 177 ? -8.585 2.859 15.342 1.00 87.00 177 ILE A N 1
ATOM 1367 C CA . ILE A 1 177 ? -7.639 3.841 14.817 1.00 87.00 177 ILE A CA 1
ATOM 1368 C C . ILE A 1 177 ? -6.392 3.856 15.694 1.00 87.00 177 ILE A C 1
ATOM 1370 O O . ILE A 1 177 ? -6.460 4.078 16.906 1.00 87.00 177 ILE A O 1
ATOM 1374 N N . ILE A 1 178 ? -5.256 3.623 15.050 1.00 85.19 178 ILE A N 1
ATOM 1375 C CA . ILE A 1 178 ? -3.927 3.663 15.639 1.00 85.19 178 ILE A CA 1
ATOM 1376 C C . ILE A 1 178 ? -3.232 4.888 15.063 1.00 85.19 178 ILE A C 1
ATOM 1378 O O . ILE A 1 178 ? -3.026 4.991 13.850 1.00 85.19 178 ILE A O 1
ATOM 1382 N N . ILE A 1 179 ? -2.920 5.839 15.941 1.00 84.06 179 ILE A N 1
ATOM 1383 C CA . ILE A 1 179 ? -2.193 7.046 15.560 1.00 84.06 179 ILE A CA 1
ATOM 1384 C C . ILE A 1 179 ? -0.775 6.941 16.090 1.00 84.06 179 ILE A C 1
ATOM 1386 O O . ILE A 1 179 ? -0.537 6.819 17.295 1.00 84.06 179 ILE A O 1
ATOM 1390 N N . ASP A 1 180 ? 0.160 7.044 15.162 1.00 78.81 180 ASP A N 1
ATOM 1391 C CA . ASP A 1 180 ? 1.573 7.143 15.454 1.00 78.81 180 ASP A CA 1
ATOM 1392 C C . ASP A 1 180 ? 1.920 8.529 16.000 1.00 78.81 180 ASP A C 1
ATOM 1394 O O . ASP A 1 180 ? 2.001 9.518 15.263 1.00 78.81 180 ASP A O 1
ATOM 1398 N N . LEU A 1 181 ? 2.202 8.605 17.298 1.00 74.69 181 LEU A N 1
ATOM 1399 C CA . LEU A 1 181 ? 2.814 9.787 17.883 1.00 74.69 181 LEU A CA 1
ATOM 1400 C C . LEU A 1 181 ? 4.327 9.619 17.791 1.00 74.69 181 LEU A C 1
ATOM 1402 O O . LEU A 1 181 ? 4.916 8.871 18.556 1.00 74.69 181 LEU A O 1
ATOM 1406 N N . LYS A 1 182 ? 4.982 10.314 16.860 1.00 74.00 182 LYS A N 1
ATOM 1407 C CA . LYS A 1 182 ? 6.438 10.167 16.671 1.00 74.00 182 LYS A CA 1
ATOM 1408 C C . LYS A 1 182 ? 7.273 11.015 17.639 1.00 74.00 182 LYS A C 1
ATOM 1410 O O . LYS A 1 182 ? 8.419 10.670 17.910 1.00 74.00 182 LYS A O 1
ATOM 1415 N N . HIS A 1 183 ? 6.732 12.125 18.147 1.00 66.56 183 HIS A N 1
ATOM 1416 C CA . HIS A 1 183 ? 7.397 12.971 19.141 1.00 66.56 183 HIS A CA 1
ATOM 1417 C C . HIS A 1 183 ? 6.386 13.867 19.874 1.00 66.56 183 HIS A C 1
ATOM 1419 O O . HIS A 1 183 ? 5.460 14.374 19.248 1.00 66.56 183 HIS A O 1
ATOM 1425 N N . TYR A 1 184 ? 6.572 14.100 21.179 1.00 65.06 184 TYR A N 1
ATOM 1426 C CA . TYR A 1 184 ? 5.669 14.932 21.996 1.00 65.06 184 TYR A CA 1
ATOM 1427 C C . TYR A 1 184 ? 6.099 16.408 22.098 1.00 65.06 184 TYR A C 1
ATOM 1429 O O . TYR A 1 184 ? 5.269 17.278 22.339 1.00 65.06 184 TYR A O 1
ATOM 1437 N N . SER A 1 185 ? 7.399 16.703 21.971 1.00 58.03 185 SER A N 1
ATOM 1438 C CA . SER A 1 185 ? 7.950 18.059 22.127 1.00 58.03 185 SER A CA 1
ATOM 1439 C C . SER A 1 185 ? 8.244 18.711 20.780 1.00 58.03 185 SER A C 1
ATOM 1441 O O . SER A 1 185 ? 8.913 18.124 19.930 1.00 58.03 185 SER A O 1
ATOM 1443 N N . GLU A 1 186 ? 7.795 19.955 20.626 1.00 54.50 186 GLU A N 1
ATOM 1444 C CA . GLU A 1 186 ? 8.005 20.772 19.427 1.00 54.50 186 GLU A CA 1
ATOM 1445 C C . GLU A 1 186 ? 9.492 21.095 19.182 1.00 54.50 186 GLU A C 1
ATOM 1447 O O . GLU A 1 186 ? 9.941 21.101 18.039 1.00 54.50 186 GLU A O 1
ATOM 1452 N N . LYS A 1 187 ? 10.292 21.303 20.244 1.00 47.44 187 LYS A N 1
ATOM 1453 C CA . LYS A 1 187 ? 11.688 21.784 20.142 1.00 47.44 187 LYS A CA 1
ATOM 1454 C C . LYS A 1 187 ? 12.683 20.737 19.624 1.00 47.44 187 LYS A C 1
ATOM 1456 O O . LYS A 1 187 ? 13.551 21.073 18.828 1.00 47.44 187 LYS A O 1
ATOM 1461 N N . LYS A 1 188 ? 12.570 19.472 20.049 1.00 49.75 188 LYS A N 1
ATOM 1462 C CA . LYS A 1 188 ? 13.468 18.381 19.599 1.00 49.75 188 LYS A CA 1
ATOM 1463 C C . LYS A 1 188 ? 13.118 17.846 18.201 1.00 49.75 188 LYS A C 1
ATOM 1465 O O . LYS A 1 188 ? 13.909 17.132 17.598 1.00 49.75 188 LYS A O 1
ATOM 1470 N N . TYR A 1 189 ? 11.949 18.205 17.675 1.00 50.03 189 TYR A N 1
ATOM 1471 C CA . TYR A 1 189 ? 11.430 17.709 16.402 1.00 50.03 189 TYR A CA 1
ATOM 1472 C C . TYR A 1 189 ? 11.989 18.466 15.179 1.00 50.03 189 TYR A C 1
ATOM 1474 O O . TYR A 1 189 ? 12.174 17.873 14.123 1.00 50.03 189 TYR A O 1
ATOM 1482 N N . VAL A 1 190 ? 12.353 19.747 15.334 1.00 47.16 190 VAL A N 1
ATOM 1483 C CA . VAL A 1 190 ? 12.961 20.587 14.274 1.00 47.16 190 VAL A CA 1
ATOM 1484 C C . VAL A 1 190 ? 14.376 20.124 13.882 1.00 47.16 190 VAL A C 1
ATOM 1486 O O . VAL A 1 190 ? 14.841 20.421 12.788 1.00 47.16 190 VAL A O 1
ATOM 1489 N N . GLN A 1 191 ? 15.057 19.361 14.743 1.00 43.97 191 GLN A N 1
ATOM 1490 C CA . GLN A 1 191 ? 16.426 18.876 14.509 1.00 43.97 191 GLN A CA 1
ATOM 1491 C C . GLN A 1 191 ? 16.492 17.529 13.765 1.00 43.97 191 GLN A C 1
ATOM 1493 O O . GLN A 1 191 ? 17.579 17.074 13.418 1.00 43.97 191 GLN A O 1
ATOM 1498 N N . SER A 1 192 ? 15.351 16.878 13.514 1.00 43.62 192 SER A N 1
ATOM 1499 C CA . SER A 1 192 ? 15.283 15.641 12.732 1.00 43.62 192 SER A CA 1
ATOM 1500 C C . SER A 1 192 ? 14.825 15.962 11.301 1.00 43.62 192 SER A C 1
ATOM 1502 O O . SER A 1 192 ? 13.867 16.718 11.150 1.00 43.62 192 SER A O 1
ATOM 1504 N N . PRO A 1 193 ? 15.418 15.380 10.238 1.00 42.66 193 PRO A N 1
ATOM 1505 C CA . PRO A 1 193 ? 15.023 15.635 8.841 1.00 42.66 193 PRO A CA 1
ATOM 1506 C C . PRO A 1 193 ? 13.562 15.273 8.488 1.00 42.66 193 PRO A C 1
ATOM 1508 O O . PRO A 1 193 ? 13.127 15.481 7.359 1.00 42.66 193 PRO A O 1
ATOM 1511 N N . ALA A 1 194 ? 12.795 14.728 9.436 1.00 42.00 194 ALA A N 1
ATOM 1512 C CA . ALA A 1 194 ? 11.374 14.415 9.330 1.00 42.00 194 ALA A CA 1
ATOM 1513 C C . ALA A 1 194 ? 10.500 15.593 9.799 1.00 42.00 194 ALA A C 1
ATOM 1515 O O . ALA A 1 194 ? 9.659 15.439 10.684 1.00 42.00 194 ALA A O 1
ATOM 1516 N N . SER A 1 195 ? 10.721 16.789 9.259 1.00 36.06 195 SER A N 1
ATOM 1517 C CA . SER A 1 195 ? 9.957 17.971 9.648 1.00 36.06 195 SER A CA 1
ATOM 1518 C C . SER A 1 195 ? 8.539 17.888 9.076 1.00 36.06 195 SER A C 1
ATOM 1520 O O . SER A 1 195 ? 8.371 17.965 7.868 1.00 36.06 195 SER A O 1
ATOM 1522 N N . GLN A 1 196 ? 7.516 17.689 9.918 1.00 43.12 196 GLN A N 1
ATOM 1523 C CA . GLN A 1 196 ? 6.365 18.601 10.089 1.00 43.12 196 GLN A CA 1
ATOM 1524 C C . GLN A 1 196 ? 5.384 18.096 11.173 1.00 43.12 196 GLN A C 1
ATOM 1526 O O . GLN A 1 196 ? 5.009 16.931 11.236 1.00 43.12 196 GLN A O 1
ATOM 1531 N N . ILE A 1 197 ? 4.978 19.023 12.042 1.00 42.28 197 ILE A N 1
ATOM 1532 C CA . ILE A 1 197 ? 4.144 18.827 13.236 1.00 42.28 197 ILE A CA 1
ATOM 1533 C C . ILE A 1 197 ? 2.769 18.240 12.874 1.00 42.28 197 ILE A C 1
ATOM 1535 O O . ILE A 1 197 ? 2.002 18.861 12.139 1.00 42.28 197 ILE A O 1
ATOM 1539 N N . ILE A 1 198 ? 2.382 17.124 13.499 1.00 41.34 198 ILE A N 1
ATOM 1540 C CA . ILE A 1 198 ? 0.962 16.868 13.768 1.00 41.34 198 ILE A CA 1
ATOM 1541 C C . ILE A 1 198 ? 0.611 17.758 14.953 1.00 41.34 198 ILE A C 1
ATOM 1543 O O . ILE A 1 198 ? 1.156 17.587 16.045 1.00 41.34 198 ILE A O 1
ATOM 1547 N N . ARG A 1 199 ? -0.289 18.728 14.763 1.00 43.66 199 ARG A N 1
ATOM 1548 C CA . ARG A 1 199 ? -0.886 19.466 15.886 1.00 43.66 199 ARG A CA 1
ATOM 1549 C C . ARG A 1 199 ? -1.764 18.487 16.662 1.00 43.66 199 ARG A C 1
ATOM 1551 O O . ARG A 1 199 ? -2.974 18.447 16.452 1.00 43.66 199 ARG A O 1
ATOM 1558 N N . PHE A 1 200 ? -1.139 17.703 17.540 1.00 42.28 200 PHE A N 1
ATOM 1559 C CA . PHE A 1 200 ? -1.773 16.658 18.342 1.00 42.28 200 PHE A CA 1
ATOM 1560 C C . PHE A 1 200 ? -3.021 17.210 19.049 1.00 42.28 200 PHE A C 1
ATOM 1562 O O . PHE A 1 200 ? -4.075 16.594 19.019 1.00 42.28 200 PHE A O 1
ATOM 1569 N N . TRP A 1 201 ? -2.958 18.459 19.518 1.00 38.50 201 TRP A N 1
ATOM 1570 C CA . TRP A 1 201 ? -4.045 19.162 20.204 1.00 38.50 201 TRP A CA 1
ATOM 1571 C C . TRP A 1 201 ? -5.306 19.452 19.369 1.00 38.50 201 TRP A C 1
ATOM 1573 O O . TRP A 1 201 ? -6.383 19.545 19.944 1.00 38.50 201 TRP A O 1
ATOM 1583 N N . LYS A 1 202 ? -5.220 19.586 18.035 1.00 38.22 202 LYS A N 1
ATOM 1584 C CA . LYS A 1 202 ? -6.401 19.871 17.185 1.00 38.22 202 LYS A CA 1
ATOM 1585 C C . LYS A 1 202 ? -7.165 18.619 16.761 1.00 38.22 202 LYS A C 1
ATOM 1587 O O . LYS A 1 202 ? -8.304 18.735 16.320 1.00 38.22 202 LYS A O 1
ATOM 1592 N N . ILE A 1 203 ? -6.537 17.445 16.845 1.00 46.53 203 ILE A N 1
ATOM 1593 C CA . ILE A 1 203 ? -7.191 16.187 16.486 1.00 46.53 203 ILE A CA 1
ATOM 1594 C C . ILE A 1 203 ? -8.216 15.847 17.567 1.00 46.53 203 ILE A C 1
ATOM 1596 O O . ILE A 1 203 ? -9.387 15.737 17.236 1.00 46.53 203 ILE A O 1
ATOM 1600 N N . TRP A 1 204 ? -7.825 15.829 18.847 1.00 43.28 204 TRP A N 1
ATOM 1601 C CA . TRP A 1 204 ? -8.669 15.432 19.991 1.00 43.28 204 TRP A CA 1
ATOM 1602 C C . TRP A 1 204 ? -9.953 16.249 20.212 1.00 43.28 204 TRP A C 1
ATOM 1604 O O . TRP A 1 204 ? -10.818 15.814 20.963 1.00 43.28 204 TRP A O 1
ATOM 1614 N N . THR A 1 205 ? -10.115 17.399 19.556 1.00 41.91 205 THR A N 1
ATOM 1615 C CA . THR A 1 205 ? -11.347 18.203 19.619 1.00 41.91 205 THR A CA 1
ATOM 1616 C C . THR A 1 205 ? -12.386 17.811 18.560 1.00 41.91 205 THR A C 1
ATOM 1618 O O . THR A 1 205 ? -13.414 18.475 18.445 1.00 41.91 205 THR A O 1
ATOM 1621 N N . LEU A 1 206 ? -12.130 16.786 17.737 1.00 49.28 206 LEU A N 1
ATOM 1622 C CA . LEU A 1 206 ? -13.074 16.323 16.718 1.00 49.28 206 LEU A CA 1
ATOM 1623 C C . LEU A 1 206 ? -14.173 15.436 17.347 1.00 49.28 206 LEU A C 1
ATOM 1625 O O . LEU A 1 206 ? -13.848 14.397 17.923 1.00 49.28 206 LEU A O 1
ATOM 1629 N N . PRO A 1 207 ? -15.471 15.765 17.172 1.00 45.03 207 PRO A N 1
ATOM 1630 C CA . PRO A 1 207 ? -16.583 14.987 17.734 1.00 45.03 207 PRO A CA 1
ATOM 1631 C C . PRO A 1 207 ? -16.607 13.522 17.283 1.00 45.03 207 PRO A C 1
ATOM 1633 O O . PRO A 1 207 ? -16.979 12.640 18.042 1.00 45.03 207 PRO A O 1
ATOM 1636 N N . SER A 1 208 ? -16.136 13.233 16.065 1.00 47.22 208 SER A N 1
ATOM 1637 C CA . SER A 1 208 ? -16.062 11.870 15.518 1.00 47.22 208 SER A CA 1
ATOM 1638 C C . SER A 1 208 ? -15.084 10.946 16.254 1.00 47.22 208 SER A C 1
ATOM 1640 O O . SER A 1 208 ? -14.963 9.776 15.886 1.00 47.22 208 SER A O 1
ATOM 1642 N N . LEU A 1 209 ? -14.324 11.471 17.222 1.00 50.09 209 LEU A N 1
ATOM 1643 C CA . LEU A 1 209 ? -13.341 10.702 17.973 1.00 50.09 209 LEU A CA 1
ATOM 1644 C C . LEU A 1 209 ? -13.918 10.022 19.217 1.00 50.09 209 LEU A C 1
ATOM 1646 O O . LEU A 1 209 ? -13.390 8.996 19.631 1.00 50.09 209 LEU A O 1
ATOM 1650 N N . SER A 1 210 ? -14.996 10.536 19.811 1.00 46.03 210 SER A N 1
ATOM 1651 C CA . SER A 1 210 ? -15.485 10.048 21.111 1.00 46.03 210 SER A CA 1
ATOM 1652 C C . SER A 1 210 ? -16.065 8.628 21.081 1.00 46.03 210 SER A C 1
ATOM 1654 O O . SER A 1 210 ? -16.133 7.987 22.122 1.00 46.03 210 SER A O 1
ATOM 1656 N N . GLU A 1 211 ? -16.454 8.118 19.910 1.00 47.25 211 GLU A N 1
ATOM 1657 C CA . GLU A 1 211 ? -17.149 6.825 19.768 1.00 47.25 211 GLU A CA 1
ATOM 1658 C C . GLU A 1 211 ? -16.242 5.649 19.354 1.00 47.25 211 GLU A C 1
ATOM 1660 O O . GLU A 1 211 ? -16.711 4.518 19.236 1.00 47.25 211 GLU A O 1
ATOM 1665 N N . LYS A 1 212 ? -14.944 5.878 19.107 1.00 57.03 212 LYS A N 1
ATOM 1666 C CA . LYS A 1 212 ? -14.035 4.852 18.550 1.00 57.03 212 LYS A CA 1
ATOM 1667 C C . LYS A 1 212 ? -13.011 4.352 19.566 1.00 57.03 212 LYS A C 1
ATOM 1669 O O . LYS A 1 212 ? -12.704 5.030 20.540 1.00 57.03 212 LYS A O 1
ATOM 1674 N N . LYS A 1 213 ? -12.456 3.155 19.332 1.00 53.94 213 LYS A N 1
ATOM 1675 C CA . LYS A 1 213 ? -11.314 2.638 20.107 1.00 53.94 213 LYS A CA 1
ATOM 1676 C C . LYS A 1 213 ? -10.004 3.212 19.558 1.00 53.94 213 LYS A C 1
ATOM 1678 O O . LYS A 1 213 ? -9.721 3.071 18.366 1.00 53.94 213 LYS A O 1
ATOM 1683 N N . TRP A 1 214 ? -9.205 3.802 20.447 1.00 54.69 214 TRP A N 1
ATOM 1684 C CA . TRP A 1 214 ? -7.942 4.476 20.130 1.00 54.69 214 TRP A CA 1
ATOM 1685 C C . TRP A 1 214 ? -6.761 3.776 20.782 1.00 54.69 214 TRP A C 1
ATOM 1687 O O . TRP A 1 214 ? -6.856 3.341 21.929 1.00 54.69 214 TRP A O 1
ATOM 1697 N N . ARG A 1 215 ? -5.628 3.743 20.078 1.00 52.00 215 ARG A N 1
ATOM 1698 C CA . ARG A 1 215 ? -4.311 3.476 20.667 1.00 52.00 215 ARG A CA 1
ATOM 1699 C C . ARG A 1 215 ? -3.298 4.471 20.101 1.00 52.00 215 ARG A C 1
ATOM 1701 O O . ARG A 1 215 ? -3.272 4.716 18.895 1.00 52.00 215 ARG A O 1
ATOM 1708 N N . SER A 1 216 ? -2.489 5.062 20.975 1.00 50.56 216 SER A N 1
ATOM 1709 C CA . SER A 1 216 ? -1.337 5.878 20.584 1.00 50.56 216 SER A CA 1
ATOM 1710 C C . SER A 1 216 ? -0.078 5.025 20.660 1.00 50.56 216 SER A C 1
ATOM 1712 O O . SER A 1 216 ? 0.247 4.531 21.739 1.00 50.56 216 SER A O 1
ATOM 1714 N N . ALA A 1 217 ? 0.641 4.879 19.550 1.00 52.44 217 ALA A N 1
ATOM 1715 C CA . ALA A 1 217 ? 1.947 4.231 19.538 1.00 52.44 217 ALA A CA 1
ATOM 1716 C C . ALA A 1 217 ? 3.044 5.305 19.560 1.00 52.44 217 ALA A C 1
ATOM 1718 O O . ALA A 1 217 ? 3.099 6.155 18.671 1.00 52.44 217 ALA A O 1
ATOM 1719 N N . LEU A 1 218 ? 3.909 5.280 20.579 1.00 49.62 218 LEU A N 1
ATOM 1720 C CA . LEU A 1 218 ? 5.161 6.041 20.605 1.00 49.62 218 LEU A CA 1
ATOM 1721 C C . LEU A 1 218 ? 6.315 5.046 20.424 1.00 49.62 218 LEU A C 1
ATOM 1723 O O . LEU A 1 218 ? 6.791 4.487 21.415 1.00 49.62 218 LEU A O 1
ATOM 1727 N N . PRO A 1 219 ? 6.764 4.778 19.186 1.00 50.44 219 PRO A N 1
ATOM 1728 C CA . PRO A 1 219 ? 7.959 3.975 18.976 1.00 50.44 219 PRO A CA 1
ATOM 1729 C C . PRO A 1 219 ? 9.165 4.752 19.513 1.00 50.44 219 PRO A C 1
ATOM 1731 O O . PRO A 1 219 ? 9.525 5.799 18.971 1.00 50.44 219 PRO A O 1
ATOM 1734 N N . LEU A 1 220 ? 9.762 4.264 20.602 1.00 44.44 220 LEU A N 1
ATOM 1735 C CA . LEU A 1 220 ? 10.947 4.879 21.194 1.00 44.44 220 LEU A CA 1
ATOM 1736 C C . LEU A 1 220 ? 12.148 4.636 20.259 1.00 44.44 220 LEU A C 1
ATOM 1738 O O . LEU A 1 220 ? 12.468 3.477 19.986 1.00 44.44 220 LEU A O 1
ATOM 1742 N N . PRO A 1 221 ? 12.826 5.677 19.741 1.00 47.44 221 PRO A N 1
ATOM 1743 C CA . PRO A 1 221 ? 14.090 5.49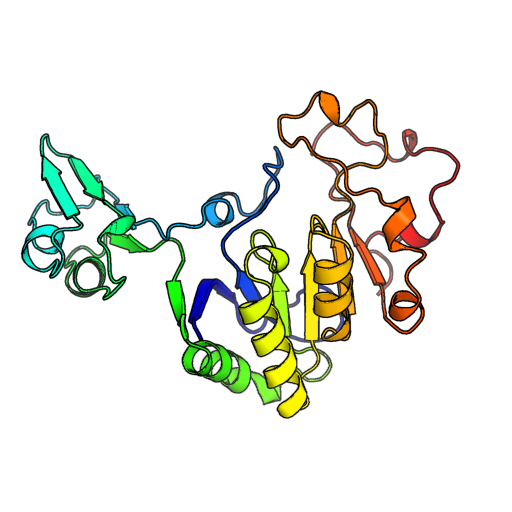9 19.033 1.00 47.44 221 PRO A CA 1
ATOM 1744 C C . PRO A 1 221 ? 15.126 4.780 19.920 1.00 47.44 221 PRO A C 1
ATOM 1746 O O . PRO A 1 221 ? 15.140 5.027 21.130 1.00 47.44 221 PRO A O 1
ATOM 1749 N N . PRO A 1 222 ? 16.053 3.983 19.344 1.00 39.50 222 PRO A N 1
ATOM 1750 C CA . PRO A 1 222 ? 16.970 3.110 20.092 1.00 39.50 222 PRO A CA 1
ATOM 1751 C C . PRO A 1 222 ? 17.891 3.786 21.125 1.00 39.50 222 PRO A C 1
ATOM 1753 O O . PRO A 1 222 ? 18.598 3.083 21.837 1.00 39.50 222 PRO A O 1
ATOM 1756 N N . ALA A 1 223 ? 17.929 5.122 21.217 1.00 40.84 223 ALA A N 1
ATOM 1757 C CA . ALA A 1 223 ? 18.868 5.822 22.096 1.00 40.84 223 ALA A CA 1
ATOM 1758 C C . ALA A 1 223 ? 18.401 7.173 22.683 1.00 40.84 223 ALA A C 1
ATOM 1760 O O . ALA A 1 223 ? 19.228 7.859 23.277 1.00 40.84 223 ALA A O 1
ATOM 1761 N N . SER A 1 224 ? 17.141 7.622 22.538 1.00 42.91 224 SER A N 1
ATOM 1762 C CA . SER A 1 224 ? 16.815 9.027 22.902 1.00 42.91 224 SER A CA 1
ATOM 1763 C C . SER A 1 224 ? 15.550 9.302 23.713 1.00 42.91 224 SER A C 1
ATOM 1765 O O . SER A 1 224 ? 15.270 10.467 24.004 1.00 42.91 224 SER A O 1
ATOM 1767 N N . THR A 1 225 ? 14.807 8.287 24.158 1.00 44.34 225 THR A N 1
ATOM 1768 C CA . THR A 1 225 ? 13.652 8.511 25.048 1.00 44.34 225 THR A CA 1
ATOM 1769 C C . THR A 1 225 ? 13.604 7.489 26.177 1.00 44.34 225 THR A C 1
ATOM 1771 O O . THR A 1 225 ? 13.030 6.412 26.066 1.00 44.34 225 THR A O 1
ATOM 1774 N N . THR A 1 226 ? 14.203 7.849 27.310 1.00 39.72 226 THR A N 1
ATOM 1775 C CA . THR A 1 226 ? 13.931 7.193 28.589 1.00 39.72 226 THR A CA 1
ATOM 1776 C C . THR A 1 226 ? 12.583 7.678 29.127 1.00 39.72 226 THR A C 1
ATOM 1778 O O . THR A 1 226 ? 12.223 8.851 28.964 1.00 39.72 226 THR A O 1
ATOM 1781 N N . ARG A 1 227 ? 11.847 6.796 29.819 1.00 42.16 227 ARG A N 1
ATOM 1782 C CA . ARG A 1 227 ? 10.557 7.085 30.487 1.00 42.16 227 ARG A CA 1
ATOM 1783 C C . ARG A 1 227 ? 10.613 8.338 31.381 1.00 42.16 227 ARG A C 1
ATOM 1785 O O . ARG A 1 227 ? 9.619 9.033 31.539 1.00 42.16 227 ARG A O 1
ATOM 1792 N N . SER A 1 228 ? 11.800 8.656 31.901 1.00 40.62 228 SER A N 1
ATOM 1793 C CA . SER A 1 228 ? 12.108 9.813 32.750 1.00 40.62 228 SER A CA 1
ATOM 1794 C C . SER A 1 228 ? 12.093 11.179 32.049 1.00 40.62 228 SER A C 1
ATOM 1796 O O . SER A 1 228 ? 12.219 12.196 32.722 1.00 40.62 228 SER A O 1
ATOM 1798 N N . SER A 1 229 ? 11.951 11.231 30.720 1.00 43.75 229 SER A N 1
ATOM 1799 C CA . SER A 1 229 ? 11.986 12.479 29.935 1.00 43.75 229 SER A CA 1
ATOM 1800 C C . SER A 1 229 ? 10.620 12.928 29.392 1.00 43.75 229 SER A C 1
ATOM 1802 O O . SER A 1 229 ? 10.550 13.891 28.625 1.00 43.75 229 SER A O 1
ATOM 1804 N N . MET A 1 230 ? 9.532 12.243 29.755 1.00 44.19 230 MET A N 1
ATOM 1805 C CA . MET A 1 230 ? 8.171 12.591 29.327 1.00 44.19 230 MET A CA 1
ATOM 1806 C C . MET A 1 230 ? 7.658 13.846 30.063 1.00 44.19 230 MET A C 1
ATOM 1808 O O . MET A 1 230 ? 7.908 13.994 31.258 1.00 44.19 230 MET A O 1
ATOM 1812 N N . PRO A 1 231 ? 6.953 14.769 29.383 1.00 43.31 231 PRO A N 1
ATOM 1813 C CA . PRO A 1 231 ? 6.476 15.997 30.001 1.00 43.31 231 PRO A CA 1
ATOM 1814 C C . PRO A 1 231 ? 5.306 15.693 30.941 1.00 43.31 231 PRO A C 1
ATOM 1816 O O . PRO A 1 231 ? 4.406 14.918 30.608 1.00 43.31 231 PRO A O 1
ATOM 1819 N N . ALA A 1 232 ? 5.295 16.349 32.101 1.00 36.81 232 ALA A N 1
ATOM 1820 C CA . ALA A 1 232 ? 4.142 16.361 32.991 1.00 36.81 232 ALA A CA 1
ATOM 1821 C C . ALA A 1 232 ? 2.945 16.980 32.243 1.00 36.81 232 ALA A C 1
ATOM 1823 O O . ALA A 1 232 ? 2.998 18.145 31.855 1.00 36.81 232 ALA A O 1
ATOM 1824 N N . GLY A 1 233 ? 1.902 16.186 31.976 1.00 40.22 233 GLY A N 1
ATOM 1825 C CA . GLY A 1 233 ? 0.707 16.620 31.233 1.00 40.22 233 GLY A CA 1
ATOM 1826 C C . GLY A 1 233 ? 0.290 15.719 30.065 1.00 40.22 233 GLY A C 1
ATOM 1827 O O . GLY A 1 233 ? -0.727 15.984 29.428 1.00 40.22 233 GLY A O 1
ATOM 1828 N N . MET A 1 234 ? 1.032 14.647 29.773 1.00 39.75 234 MET A N 1
ATOM 1829 C CA . MET A 1 234 ? 0.566 13.621 28.836 1.00 39.75 234 MET A CA 1
ATOM 1830 C C . MET A 1 234 ? -0.619 12.852 29.460 1.00 39.75 234 MET A C 1
ATOM 1832 O O . MET A 1 234 ? -0.488 12.401 30.600 1.00 39.75 234 MET A O 1
ATOM 1836 N N . PRO A 1 235 ? -1.766 12.685 28.768 1.00 38.62 235 PRO A N 1
ATOM 1837 C CA . PRO A 1 235 ? -2.888 11.912 29.297 1.00 38.62 235 PRO A CA 1
ATOM 1838 C C . PRO A 1 235 ? -2.429 10.495 29.647 1.00 38.62 235 PRO A C 1
ATOM 1840 O O . PRO A 1 235 ? -1.751 9.856 28.843 1.00 38.62 235 PRO A O 1
ATOM 1843 N N . THR A 1 236 ? -2.819 9.983 30.815 1.00 37.00 236 THR A N 1
ATOM 1844 C CA . THR A 1 236 ? -2.359 8.698 31.376 1.00 37.00 236 THR A CA 1
ATOM 1845 C C . THR A 1 236 ? -2.542 7.513 30.417 1.00 37.00 236 THR A C 1
ATOM 1847 O O . THR A 1 236 ? -1.802 6.539 30.480 1.00 37.00 236 THR A O 1
ATOM 1850 N N . PHE A 1 237 ? -3.473 7.614 29.463 1.00 38.94 237 PHE A N 1
ATOM 1851 C CA . PHE A 1 237 ? -3.722 6.604 28.433 1.00 38.94 237 PHE A CA 1
ATOM 1852 C C . PHE A 1 237 ? -2.610 6.489 27.364 1.00 38.94 237 PHE A C 1
ATOM 1854 O O . PHE A 1 237 ? -2.417 5.410 26.804 1.00 38.94 237 PHE A O 1
ATOM 1861 N N . CYS A 1 238 ? -1.815 7.545 27.131 1.00 34.97 238 CYS A N 1
ATOM 1862 C CA . CYS A 1 238 ? -0.618 7.490 26.272 1.00 34.97 238 CYS A CA 1
ATOM 1863 C C . CYS A 1 238 ? 0.501 6.599 26.846 1.00 34.97 238 CYS A C 1
ATOM 1865 O O . CYS A 1 238 ? 1.461 6.298 26.141 1.00 34.97 238 CYS A O 1
ATOM 1867 N N . LEU A 1 239 ? 0.397 6.194 28.117 1.00 35.41 239 LEU A N 1
ATOM 1868 C CA . LEU A 1 239 ? 1.375 5.351 28.809 1.00 35.41 239 LEU A CA 1
ATOM 1869 C C . LEU A 1 239 ? 1.063 3.851 28.703 1.00 35.41 239 LEU A C 1
ATOM 1871 O O . LEU A 1 239 ? 1.824 3.050 29.246 1.00 35.41 239 LEU A O 1
ATOM 1875 N N . SER A 1 240 ? -0.022 3.465 28.019 1.00 30.88 240 SER A N 1
ATOM 1876 C CA . SER A 1 240 ? -0.351 2.057 27.774 1.00 30.88 240 SER A CA 1
ATOM 1877 C C . SER A 1 240 ? 0.562 1.470 26.691 1.00 30.88 240 SER A C 1
ATOM 1879 O O . SER A 1 240 ? 0.213 1.330 25.521 1.00 30.88 240 SER A O 1
ATOM 1881 N N . THR A 1 241 ? 1.790 1.146 27.092 1.00 31.02 241 THR A N 1
ATOM 1882 C CA . THR A 1 241 ? 2.625 0.184 26.374 1.00 31.02 241 THR A CA 1
ATOM 1883 C C . THR A 1 241 ? 1.968 -1.195 26.431 1.00 31.02 241 THR A C 1
ATOM 1885 O O . THR A 1 241 ? 1.193 -1.478 27.338 1.00 31.02 241 THR A O 1
ATOM 1888 N N . THR A 1 242 ? 2.275 -2.028 25.445 1.00 29.52 242 THR A N 1
ATOM 1889 C CA . THR A 1 242 ? 1.781 -3.380 25.115 1.00 29.52 242 THR A CA 1
ATOM 1890 C C . THR A 1 242 ? 1.899 -4.458 26.214 1.00 29.52 242 THR A C 1
ATOM 1892 O O . THR A 1 242 ? 2.245 -5.593 25.912 1.00 29.52 242 THR A O 1
ATOM 1895 N N . SER A 1 243 ? 1.645 -4.143 27.485 1.00 24.12 243 SER A N 1
ATOM 1896 C CA . SER A 1 243 ? 1.747 -5.089 28.604 1.00 24.12 243 SER A CA 1
ATOM 1897 C C . SER A 1 243 ? 0.413 -5.539 29.199 1.00 24.12 243 SER A C 1
ATOM 1899 O O . SER A 1 243 ? 0.429 -6.481 29.976 1.00 24.12 243 SER A O 1
ATOM 1901 N N . ASP A 1 244 ? -0.720 -4.945 28.816 1.00 26.66 244 ASP A N 1
ATOM 1902 C CA . ASP A 1 244 ? -2.039 -5.391 29.283 1.00 26.66 244 ASP A CA 1
ATOM 1903 C C . ASP A 1 244 ? -2.941 -5.734 28.089 1.00 26.66 244 ASP A C 1
ATOM 1905 O O . ASP A 1 244 ? -3.646 -4.865 27.560 1.00 26.66 244 ASP A O 1
ATOM 1909 N N . MET A 1 245 ? -2.829 -6.987 27.628 1.00 26.61 245 MET A N 1
ATOM 1910 C CA . MET A 1 245 ? -3.867 -7.880 27.063 1.00 26.61 245 MET A CA 1
ATOM 1911 C C . MET A 1 245 ? -3.218 -9.041 26.313 1.00 26.61 245 MET A C 1
ATOM 1913 O O . MET A 1 245 ? -2.565 -8.776 25.280 1.00 26.61 245 MET A O 1
#

Foldseek 3Di:
DKFFWQDWDFQDPDPDDFGEIETAGADALFDDPPDPFNLSHDPQFDKQADLVQAPPPCQLQVQQPQSQWDDDPSDIHGRRVSHPQPCSSQVPRPSNRIDTRTGTDDLVRVVVRQVVCVVRGVVHFYEYHHNACLVVQVSLQVNLVVCVVVVGAYEYEHCCPDDLVSSLSRCLSHQEYEHEDADDDPVVQVPGPGDDDDPPVVNVPDPSPPRHHYAYDHDDDPPPDDPVPDDDPDPPRNVDDPPDD

pLDDT: mean 78.04, std 21.33, range [24.12, 97.75]

Sequence (245 aa):
MQANIFKIKRNELADGSGLRTTIYFKGCPLRCVWCSTPQAHERPTRILWDSKHCLYCNLCVSECPTGSLAFSDNRLTFTPDTCTFCRACTDHCPSRMLHFVGQMMNMDEIMEKILADRELYGNGGVILSGGDPLMQPEAATAVLKKCKEHGIRTAIETTAFAKPLAFSRFIANADMIIIDLKHYSEKKYVQSPASQIIRFWKIWTLPSLSEKKWRSALPLPPASTTRSSMPAGMPTFCLSTTSDM

Radius of gyration: 20.41 Å; chains: 1; bounding box: 47×39×58 Å